Protein AF-B1XT91-F1 (afdb_monomer_lite)

Radius of gyration: 17.84 Å; chains: 1; bounding box: 44×38×48 Å

Foldseek 3Di:
DPDPLCPLLPCLVVLVVCLVDPVDFKDKDADPQKDADPLLVVVQVVVCVLCVVQLAGEAAFEWFDAVPDPFTFTLWQQAADAQVLWDWDDSDPWKIWTADQDGQDRMDMDGSVQSVCCSVDPLSDLVDDDDHSNSSSHCRQQDPPPGQQHNGSYIFMATPPQRATDCSRYMYSNVSQLCAQDPVRDRNHHDGRSRRYDNDHDVQCVPPVNVVVSCVSRVVRNPPDD

Secondary structure (DSSP, 8-state):
---GGGGGGTHHHHHHHHTTSTT--EEEEE-TTEE--HHHHHHHHHHHHHHGGGT-EE--EEEEEPTT--SEEESS--S-EEGGGS-EEESSSSEEEE--S----SEEEEEHHHHHHHHHSTTSSTTSSSS-HHHHTT-TTTTSSPPTT-SSSEEEEEETTT-PBPGGGEEEETT-TTTSB-TTS-BS---BGGGSEESS--HHHHSHHHHHHHHHHHHHHHS---

Structure (mmCIF, N/CA/C/O backbone):
data_AF-B1XT91-F1
#
_entry.id   AF-B1XT91-F1
#
loop_
_atom_site.group_PDB
_atom_site.id
_atom_site.type_symbol
_atom_site.label_atom_id
_atom_site.label_alt_id
_atom_site.label_comp_id
_atom_site.label_asym_id
_atom_site.label_entity_id
_atom_site.label_seq_id
_atom_site.pdbx_PDB_ins_code
_atom_site.Cartn_x
_atom_site.Cartn_y
_atom_site.Cartn_z
_atom_site.occupancy
_atom_site.B_iso_or_equiv
_atom_site.auth_seq_id
_atom_site.auth_comp_id
_atom_site.auth_asym_id
_atom_site.auth_atom_id
_atom_site.pdbx_PDB_model_num
ATOM 1 N N . MET A 1 1 ? 23.076 12.620 -14.408 1.00 50.03 1 MET A N 1
ATOM 2 C CA . MET A 1 1 ? 22.228 12.887 -13.225 1.00 50.03 1 MET A CA 1
ATOM 3 C C . MET A 1 1 ? 22.893 14.010 -12.443 1.00 50.03 1 MET A C 1
ATOM 5 O O . MET A 1 1 ? 24.000 13.788 -11.985 1.00 50.03 1 MET A O 1
ATOM 9 N N . GLY A 1 2 ? 22.329 15.224 -12.411 1.00 60.91 2 GLY A N 1
ATOM 10 C CA . GLY A 1 2 ? 23.048 16.411 -11.900 1.00 60.91 2 GLY A CA 1
ATOM 11 C C . GLY A 1 2 ? 22.269 17.318 -10.941 1.00 60.91 2 GLY A C 1
ATOM 12 O O . GLY A 1 2 ? 22.820 18.309 -10.484 1.00 60.91 2 GLY A O 1
ATOM 13 N N . HIS A 1 3 ? 21.009 17.002 -10.622 1.00 70.12 3 HIS A N 1
ATOM 14 C CA . HIS A 1 3 ? 20.188 17.788 -9.694 1.00 70.12 3 HIS A CA 1
ATOM 15 C C . HIS A 1 3 ? 19.812 16.921 -8.486 1.00 70.12 3 HIS A C 1
ATOM 17 O O . HIS A 1 3 ? 19.349 15.797 -8.671 1.00 70.12 3 HIS A O 1
ATOM 23 N N . SER A 1 4 ? 19.973 17.440 -7.264 1.00 75.88 4 SER A N 1
ATOM 24 C CA . SER A 1 4 ? 19.736 16.713 -5.998 1.00 75.88 4 SER A CA 1
ATOM 25 C C . SER A 1 4 ? 18.351 16.055 -5.908 1.00 75.88 4 SER A C 1
ATOM 27 O O . SER A 1 4 ? 18.226 14.922 -5.458 1.00 75.88 4 SER A O 1
ATOM 29 N N . LEU A 1 5 ? 17.317 16.729 -6.418 1.00 79.69 5 LEU A N 1
ATOM 30 C CA . LEU A 1 5 ? 15.943 16.220 -6.515 1.00 79.69 5 LEU A CA 1
ATOM 31 C C . LEU A 1 5 ? 15.788 14.926 -7.338 1.00 79.69 5 LEU A C 1
ATOM 33 O O . LEU A 1 5 ? 14.775 14.252 -7.198 1.00 79.69 5 LEU A O 1
ATOM 37 N N . LEU A 1 6 ? 16.756 14.573 -8.192 1.00 85.62 6 LEU A N 1
ATOM 38 C CA . LEU A 1 6 ? 16.707 13.364 -9.021 1.00 85.62 6 LEU A CA 1
ATOM 39 C C . LEU A 1 6 ? 17.429 12.167 -8.392 1.00 85.62 6 LEU A C 1
ATOM 41 O O . LEU A 1 6 ? 17.384 11.080 -8.962 1.00 85.62 6 LEU A O 1
ATOM 45 N N . LEU A 1 7 ? 18.075 12.333 -7.231 1.00 88.06 7 LEU A N 1
ATOM 46 C CA . LEU A 1 7 ? 18.761 11.227 -6.559 1.00 88.06 7 LEU A CA 1
ATOM 47 C C . LEU A 1 7 ? 17.789 10.089 -6.216 1.00 88.06 7 LEU A C 1
ATOM 49 O O . LEU A 1 7 ? 18.113 8.924 -6.428 1.00 88.06 7 LEU A O 1
ATOM 53 N N . THR A 1 8 ? 16.567 10.419 -5.788 1.00 89.88 8 THR A N 1
ATOM 54 C CA . THR A 1 8 ? 15.535 9.420 -5.468 1.00 89.88 8 THR A CA 1
ATOM 55 C C . THR A 1 8 ? 15.105 8.592 -6.683 1.00 89.88 8 THR A C 1
ATOM 57 O O . THR A 1 8 ? 14.569 7.505 -6.510 1.00 89.88 8 THR A O 1
ATOM 60 N N . TRP A 1 9 ? 15.405 9.034 -7.910 1.00 92.88 9 TRP A N 1
ATOM 61 C CA . TRP A 1 9 ? 15.085 8.344 -9.167 1.00 92.88 9 TRP A CA 1
ATOM 62 C C . TRP A 1 9 ? 16.191 7.394 -9.651 1.00 92.88 9 TRP A C 1
ATOM 64 O O . TRP A 1 9 ? 16.019 6.712 -10.663 1.00 92.88 9 TRP A O 1
ATOM 74 N N . ALA A 1 10 ? 17.329 7.327 -8.954 1.00 92.94 10 ALA A N 1
ATOM 75 C CA . ALA A 1 10 ? 18.484 6.532 -9.377 1.00 92.94 10 ALA A CA 1
ATOM 76 C C . ALA A 1 10 ? 18.229 5.011 -9.387 1.00 92.94 10 ALA A C 1
ATOM 78 O O . ALA A 1 10 ? 18.974 4.271 -10.025 1.00 92.94 10 ALA A O 1
ATOM 79 N N . HIS A 1 11 ? 17.167 4.543 -8.726 1.00 93.69 11 HIS A N 1
ATOM 80 C CA . HIS A 1 11 ? 16.780 3.131 -8.693 1.00 93.69 11 HIS A CA 1
ATOM 81 C C . HIS A 1 11 ? 16.207 2.627 -10.028 1.00 93.69 11 HIS A C 1
ATOM 83 O O . HIS A 1 11 ? 16.289 1.439 -10.330 1.00 93.69 11 HIS A O 1
ATOM 89 N N . PHE A 1 12 ? 15.650 3.506 -10.864 1.00 94.75 12 PHE A N 1
ATOM 90 C CA . PHE A 1 12 ? 14.980 3.081 -12.092 1.00 94.75 12 PHE A CA 1
ATOM 91 C C . PHE A 1 12 ? 15.899 2.414 -13.129 1.00 94.75 12 PHE A C 1
ATOM 93 O O . PHE A 1 12 ? 15.510 1.372 -13.658 1.00 94.75 12 PHE A O 1
ATOM 100 N N . PRO A 1 13 ? 17.103 2.946 -13.440 1.00 94.38 13 PRO A N 1
ATOM 101 C CA . PRO A 1 13 ? 18.072 2.224 -14.263 1.00 94.38 13 PRO A CA 1
ATOM 102 C C . PRO A 1 13 ? 18.392 0.829 -13.714 1.00 94.38 13 PRO A C 1
ATOM 104 O O . PRO A 1 13 ? 18.419 -0.127 -14.482 1.00 94.38 13 PRO A O 1
ATOM 107 N N . VAL A 1 14 ? 18.536 0.700 -12.388 1.00 96.00 14 VAL A N 1
ATOM 108 C CA . VAL A 1 14 ? 18.798 -0.586 -11.724 1.00 96.00 14 VAL A CA 1
ATOM 109 C C . VAL A 1 14 ? 17.640 -1.556 -11.953 1.00 96.00 14 VAL A C 1
ATOM 111 O O . VAL A 1 14 ? 17.867 -2.674 -12.403 1.00 96.00 14 VAL A O 1
ATOM 114 N N . PHE A 1 15 ? 16.392 -1.135 -11.728 1.00 97.19 15 PHE A N 1
ATOM 115 C CA . PHE A 1 15 ? 15.224 -1.984 -11.993 1.00 97.19 15 PHE A CA 1
ATOM 116 C C . PHE A 1 15 ? 15.090 -2.364 -13.463 1.00 97.19 15 PHE A C 1
ATOM 118 O O . PHE A 1 15 ? 14.773 -3.511 -13.760 1.00 97.19 15 PHE A O 1
ATOM 125 N N . LYS A 1 16 ? 15.376 -1.444 -14.388 1.00 96.56 16 LYS A N 1
ATOM 126 C CA . LYS A 1 16 ? 15.356 -1.736 -15.826 1.00 96.56 16 LYS A CA 1
ATOM 127 C C . LYS A 1 16 ? 16.375 -2.808 -16.209 1.00 96.56 16 LYS A C 1
ATOM 129 O O . LYS A 1 16 ? 16.086 -3.637 -17.070 1.00 96.56 16 LYS A O 1
ATOM 134 N N . ASP A 1 17 ? 17.551 -2.787 -15.593 1.00 97.44 17 ASP A N 1
ATOM 135 C CA . ASP A 1 17 ? 18.575 -3.800 -15.826 1.00 97.44 17 ASP A CA 1
ATOM 136 C C . ASP A 1 17 ? 18.218 -5.136 -15.167 1.00 97.44 17 ASP A C 1
ATOM 138 O O . ASP A 1 17 ? 18.275 -6.162 -15.842 1.00 97.44 17 ASP A O 1
ATOM 142 N N . LEU A 1 18 ? 17.756 -5.127 -13.913 1.00 97.44 18 LEU A N 1
ATOM 143 C CA . LEU A 1 18 ? 17.321 -6.335 -13.199 1.00 97.44 18 LEU A CA 1
ATOM 144 C C . LEU A 1 18 ? 16.110 -7.011 -13.853 1.00 97.44 18 LEU A C 1
ATOM 146 O O . LEU A 1 18 ? 16.011 -8.232 -13.842 1.00 97.44 18 LEU A O 1
ATOM 150 N N . LEU A 1 19 ? 15.204 -6.248 -14.471 1.00 97.56 19 LEU A N 1
ATOM 151 C CA . LEU A 1 19 ? 14.027 -6.794 -15.152 1.00 97.56 19 LEU A CA 1
ATOM 152 C C . LEU A 1 19 ? 14.384 -7.717 -16.331 1.00 97.56 19 LEU A C 1
ATOM 154 O O . LEU A 1 19 ? 13.577 -8.574 -16.696 1.00 97.56 19 LEU A O 1
ATOM 158 N N . LYS A 1 20 ? 15.585 -7.572 -16.910 1.00 97.38 20 LYS A N 1
ATOM 159 C CA . LYS A 1 20 ? 16.090 -8.451 -17.980 1.00 97.38 20 LYS A CA 1
ATOM 160 C C . LYS A 1 20 ? 16.345 -9.877 -17.490 1.00 97.38 20 LYS A C 1
ATOM 162 O O . LYS A 1 20 ? 16.293 -10.800 -18.293 1.00 97.38 20 LYS A O 1
ATOM 167 N N . ASP A 1 21 ? 16.624 -10.046 -16.202 1.00 97.75 21 ASP A N 1
ATOM 168 C CA . ASP A 1 21 ? 16.795 -11.345 -15.568 1.00 97.75 21 ASP A CA 1
ATOM 169 C C . ASP A 1 21 ? 15.430 -11.842 -15.058 1.00 97.75 21 ASP A C 1
ATOM 171 O O . ASP A 1 21 ? 14.731 -11.179 -14.283 1.00 97.75 21 ASP A O 1
ATOM 175 N N . GLU A 1 22 ? 15.005 -13.003 -15.553 1.00 96.62 22 GLU A N 1
ATOM 176 C CA . GLU A 1 22 ? 13.703 -13.595 -15.235 1.00 96.62 22 GLU A CA 1
ATOM 177 C C . GLU A 1 22 ? 13.649 -14.229 -13.838 1.00 96.62 22 GLU A C 1
ATOM 179 O O . GLU A 1 22 ? 12.555 -14.475 -13.329 1.00 96.62 22 GLU A O 1
ATOM 184 N N . SER A 1 23 ? 14.798 -14.435 -13.181 1.00 97.88 23 SER A N 1
ATOM 185 C CA . SER A 1 23 ? 14.847 -14.929 -11.800 1.00 97.88 23 SER A CA 1
ATOM 186 C C . SER A 1 23 ? 14.323 -13.904 -10.784 1.00 97.88 23 SER A C 1
ATOM 188 O O . SER A 1 23 ? 13.817 -14.282 -9.723 1.00 97.88 23 SER A O 1
ATOM 190 N N . PHE A 1 24 ? 14.354 -12.609 -11.122 1.00 97.94 24 PHE A N 1
ATOM 191 C CA . PHE A 1 24 ? 13.730 -11.556 -10.324 1.00 97.94 24 PHE A CA 1
ATOM 192 C C . PHE A 1 24 ? 12.231 -11.473 -10.616 1.00 97.94 24 PHE A C 1
ATOM 194 O O . PHE A 1 24 ? 11.790 -11.061 -11.692 1.00 97.94 24 PHE A O 1
ATOM 201 N N . THR A 1 25 ? 11.426 -11.839 -9.622 1.00 97.50 25 THR A N 1
ATOM 202 C CA . THR A 1 25 ? 9.960 -11.875 -9.738 1.00 97.50 25 THR A CA 1
ATOM 203 C C . THR A 1 25 ? 9.276 -10.629 -9.177 1.00 97.50 25 THR A C 1
ATOM 205 O O . THR A 1 25 ? 8.163 -10.306 -9.592 1.00 97.50 25 THR A O 1
ATOM 208 N N . HIS A 1 26 ? 9.942 -9.925 -8.261 1.00 98.12 26 HIS A N 1
ATOM 209 C CA . HIS A 1 26 ? 9.403 -8.780 -7.536 1.00 98.12 26 HIS A CA 1
ATOM 210 C C . HIS A 1 26 ? 10.455 -7.681 -7.387 1.00 98.12 26 HIS A C 1
ATOM 212 O O . HIS A 1 26 ? 11.648 -7.959 -7.274 1.00 98.12 26 HIS A O 1
ATOM 218 N N . PHE A 1 27 ? 9.992 -6.436 -7.339 1.00 98.12 27 PHE A N 1
ATOM 219 C CA . PHE A 1 27 ? 10.825 -5.243 -7.253 1.00 98.12 27 PHE A CA 1
ATOM 220 C C . PHE A 1 27 ? 10.282 -4.325 -6.169 1.00 98.12 27 PHE A C 1
ATOM 222 O O . PHE A 1 27 ? 9.102 -3.968 -6.185 1.00 98.12 27 PHE A O 1
ATOM 229 N N . MET A 1 28 ? 11.150 -3.938 -5.240 1.00 97.31 28 MET A N 1
ATOM 230 C CA . MET A 1 28 ? 10.789 -3.097 -4.109 1.00 97.31 28 MET A CA 1
ATOM 231 C C . MET A 1 28 ? 11.647 -1.843 -4.096 1.00 97.31 28 MET A C 1
ATOM 233 O O . MET A 1 28 ? 12.873 -1.931 -4.045 1.00 97.31 28 MET A O 1
ATOM 237 N N . TYR A 1 29 ? 10.994 -0.689 -4.119 1.00 96.44 29 TYR A N 1
ATOM 238 C CA . TYR A 1 29 ? 11.604 0.577 -3.733 1.00 96.44 29 TYR A CA 1
ATOM 239 C C . TYR A 1 29 ? 11.171 0.894 -2.303 1.00 96.44 29 TYR A C 1
ATOM 241 O O . TYR A 1 29 ? 9.986 0.758 -2.000 1.00 96.44 29 TYR A O 1
ATOM 249 N N . LEU A 1 30 ? 12.100 1.336 -1.458 1.00 94.44 30 LEU A N 1
ATOM 250 C CA . LEU A 1 30 ? 1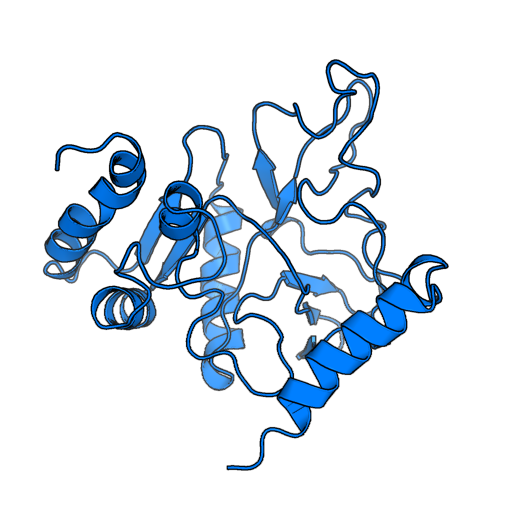1.824 1.812 -0.105 1.00 94.44 30 LEU A CA 1
ATOM 251 C C . LEU A 1 30 ? 12.777 2.950 0.288 1.00 94.44 30 LEU A C 1
ATOM 253 O O . LEU A 1 30 ? 13.917 2.995 -0.179 1.00 94.44 30 LEU A O 1
ATOM 257 N N . GLU A 1 31 ? 12.294 3.844 1.148 1.00 92.44 31 GLU A N 1
ATOM 258 C CA . GLU A 1 31 ? 13.110 4.786 1.924 1.00 92.44 31 GLU A CA 1
ATOM 259 C C . GLU A 1 31 ? 13.909 4.031 3.013 1.00 92.44 31 GLU A C 1
ATOM 261 O O . GLU A 1 31 ? 13.538 2.931 3.431 1.00 92.44 31 GLU A O 1
ATOM 266 N N . ASP A 1 32 ? 15.039 4.592 3.450 1.00 92.88 32 ASP A N 1
ATOM 267 C CA . ASP A 1 32 ? 15.989 3.953 4.379 1.00 92.88 32 ASP A CA 1
ATOM 268 C C . ASP A 1 32 ? 15.466 3.832 5.819 1.00 92.88 32 ASP A C 1
ATOM 270 O O . ASP A 1 32 ? 15.998 3.066 6.624 1.00 92.88 32 ASP A O 1
ATOM 274 N N . ASP A 1 33 ? 14.398 4.555 6.132 1.00 94.25 33 ASP A N 1
ATOM 275 C CA . ASP A 1 33 ? 13.766 4.644 7.443 1.00 94.25 33 ASP A CA 1
ATOM 276 C C . ASP A 1 33 ? 12.491 3.788 7.575 1.00 94.25 33 ASP A C 1
ATOM 278 O O . ASP A 1 33 ? 11.757 3.895 8.563 1.00 94.25 33 ASP A O 1
ATOM 282 N N . THR A 1 34 ? 12.231 2.912 6.600 1.00 95.31 34 THR A N 1
ATOM 283 C CA . THR A 1 34 ? 11.049 2.046 6.558 1.00 95.31 34 THR A CA 1
ATOM 284 C C . THR A 1 34 ? 11.422 0.580 6.785 1.00 95.31 34 THR A C 1
ATOM 286 O O . THR A 1 34 ? 12.149 -0.033 6.004 1.00 95.31 34 THR A O 1
ATOM 289 N N . LEU A 1 35 ? 10.876 -0.018 7.846 1.00 96.62 35 LEU A N 1
ATOM 290 C CA . LEU A 1 35 ? 11.045 -1.437 8.156 1.00 96.62 35 LEU A CA 1
ATOM 291 C C . LEU A 1 35 ? 9.993 -2.291 7.433 1.00 96.62 35 LEU A C 1
ATOM 293 O O . LEU A 1 35 ? 8.790 -2.081 7.602 1.00 96.62 35 LEU A O 1
ATOM 297 N N . ILE A 1 36 ? 10.470 -3.301 6.700 1.00 95.94 36 ILE A N 1
ATOM 298 C CA . ILE A 1 36 ? 9.666 -4.320 6.014 1.00 95.94 36 ILE A CA 1
ATOM 299 C C . ILE A 1 36 ? 10.025 -5.710 6.542 1.00 95.94 36 ILE A C 1
ATOM 301 O O . ILE A 1 36 ? 11.199 -6.046 6.696 1.00 95.94 36 ILE A O 1
ATOM 305 N N . THR A 1 37 ? 9.011 -6.537 6.780 1.00 97.56 37 THR A N 1
ATOM 306 C CA . THR A 1 37 ? 9.146 -7.919 7.246 1.00 97.56 37 THR A CA 1
ATOM 307 C C . THR A 1 37 ? 8.749 -8.939 6.175 1.00 97.56 37 THR A C 1
ATOM 309 O O . THR A 1 37 ? 8.219 -8.618 5.107 1.00 97.56 37 THR A O 1
ATOM 312 N N . ARG A 1 38 ? 8.978 -10.223 6.467 1.00 97.38 38 ARG A N 1
ATOM 313 C CA . ARG A 1 38 ? 8.531 -11.326 5.608 1.00 97.38 38 ARG A CA 1
ATOM 314 C C . ARG A 1 38 ? 7.005 -11.377 5.501 1.00 97.38 38 ARG A C 1
ATOM 316 O O . ARG A 1 38 ? 6.475 -11.681 4.434 1.00 97.38 38 ARG A O 1
ATOM 323 N N . GLU A 1 39 ? 6.303 -11.081 6.586 1.00 98.31 39 GLU A N 1
ATOM 324 C CA . GLU A 1 39 ? 4.841 -11.063 6.664 1.00 98.31 39 GLU A CA 1
ATOM 325 C C . GLU A 1 39 ? 4.275 -9.951 5.777 1.00 98.31 39 GLU A C 1
ATOM 327 O O . GLU A 1 39 ? 3.309 -10.187 5.047 1.00 98.31 39 GLU A O 1
ATOM 332 N N . ASN A 1 40 ? 4.941 -8.786 5.757 1.00 98.19 40 ASN A N 1
ATOM 333 C CA . ASN A 1 40 ? 4.633 -7.694 4.836 1.00 98.19 40 ASN A CA 1
ATOM 334 C C . ASN A 1 40 ? 4.719 -8.152 3.368 1.00 98.19 40 ASN A C 1
ATOM 336 O O . ASN A 1 40 ? 3.832 -7.879 2.564 1.00 98.19 40 ASN A O 1
ATOM 340 N N . MET A 1 41 ? 5.767 -8.885 2.996 1.00 97.75 41 MET A N 1
ATOM 341 C CA . MET A 1 41 ? 5.885 -9.395 1.626 1.00 97.75 41 MET A CA 1
ATOM 342 C C . MET A 1 41 ? 4.857 -10.488 1.317 1.00 97.75 41 MET A C 1
ATOM 344 O O . MET A 1 41 ? 4.279 -10.504 0.232 1.00 97.75 41 MET A O 1
ATOM 348 N N . SER A 1 42 ? 4.611 -11.385 2.273 1.00 98.00 42 SER A N 1
ATOM 349 C CA . SER A 1 42 ? 3.721 -12.536 2.085 1.00 98.00 42 SER A CA 1
ATOM 350 C C . SER A 1 42 ? 2.281 -12.092 1.835 1.00 98.00 42 SER A C 1
ATOM 352 O O . SER A 1 42 ? 1.675 -12.533 0.859 1.00 98.00 42 SER A O 1
ATOM 354 N N . TYR A 1 43 ? 1.755 -11.147 2.630 1.00 97.62 43 TYR A N 1
ATOM 355 C CA . TYR A 1 43 ? 0.406 -10.632 2.368 1.00 97.62 43 TYR A CA 1
ATOM 356 C C . TYR A 1 43 ? 0.340 -9.888 1.033 1.00 97.62 43 TYR A C 1
ATOM 358 O O . TYR A 1 43 ? -0.692 -9.946 0.370 1.00 97.62 43 TYR A O 1
ATOM 366 N N . TRP A 1 44 ? 1.393 -9.157 0.644 1.00 98.44 44 TRP A N 1
ATOM 367 C CA . TRP A 1 44 ? 1.361 -8.406 -0.607 1.00 98.44 44 TRP A CA 1
ATOM 368 C C . TRP A 1 44 ? 1.213 -9.364 -1.790 1.00 98.44 44 TRP A C 1
ATOM 370 O O . TRP A 1 44 ? 0.381 -9.128 -2.659 1.00 98.44 44 TRP A O 1
ATOM 380 N N . ILE A 1 45 ? 1.944 -10.483 -1.783 1.00 98.38 45 ILE A N 1
ATOM 381 C CA . ILE A 1 45 ? 1.845 -11.525 -2.815 1.00 98.38 45 ILE A CA 1
ATOM 382 C C . ILE A 1 45 ? 0.437 -12.143 -2.832 1.00 98.38 45 ILE A C 1
ATOM 384 O O . ILE A 1 45 ? -0.182 -12.231 -3.890 1.00 98.38 45 ILE A O 1
ATOM 388 N N . GLU A 1 46 ? -0.112 -12.506 -1.670 1.00 98.12 46 GLU A N 1
ATOM 389 C CA . GLU A 1 46 ? -1.484 -13.031 -1.562 1.00 98.12 46 GLU A CA 1
ATOM 390 C C . GLU A 1 46 ? -2.523 -12.022 -2.084 1.00 98.12 46 GLU A C 1
ATOM 392 O O . GLU A 1 46 ? -3.368 -12.334 -2.925 1.00 98.12 46 GLU A O 1
ATOM 397 N N . GLY A 1 47 ? -2.441 -10.778 -1.613 1.00 98.38 47 GLY A N 1
ATOM 398 C CA . GLY A 1 47 ? -3.342 -9.696 -1.991 1.00 98.38 47 GLY A CA 1
ATOM 399 C C . GLY A 1 47 ? -3.225 -9.315 -3.464 1.00 98.38 47 GLY A C 1
ATOM 400 O O . GLY A 1 47 ? -4.213 -8.888 -4.063 1.00 98.38 47 GLY A O 1
ATOM 401 N N . ARG A 1 48 ? -2.045 -9.497 -4.069 1.00 98.31 48 ARG A N 1
ATOM 402 C CA . ARG A 1 48 ? -1.795 -9.183 -5.476 1.00 98.31 48 ARG A CA 1
ATOM 403 C C . ARG A 1 48 ? -2.654 -10.061 -6.366 1.00 98.31 48 ARG A C 1
ATOM 405 O O . ARG A 1 48 ? -3.252 -9.526 -7.301 1.00 98.31 48 ARG A O 1
ATOM 412 N N . GLU A 1 49 ? -2.766 -11.346 -6.043 1.00 98.19 49 GLU A N 1
ATOM 413 C CA . GLU A 1 49 ? -3.632 -12.280 -6.763 1.00 98.19 49 GLU A CA 1
ATOM 414 C C . GLU A 1 49 ? -5.114 -11.962 -6.561 1.00 98.19 49 GLU A C 1
ATOM 416 O O . GLU A 1 49 ? -5.878 -11.938 -7.526 1.00 98.19 49 GLU A O 1
ATOM 421 N N . LEU A 1 50 ? -5.519 -11.610 -5.337 1.00 98.31 50 LEU A N 1
ATOM 422 C CA . LEU A 1 50 ? -6.910 -11.248 -5.037 1.00 98.31 50 LEU A CA 1
ATOM 423 C C . LEU A 1 50 ? -7.363 -9.966 -5.755 1.00 98.31 50 LEU A C 1
ATOM 425 O O . LEU A 1 50 ? -8.522 -9.851 -6.157 1.00 98.31 50 LEU A O 1
ATOM 429 N N . LEU A 1 51 ? -6.461 -8.996 -5.922 1.00 98.31 51 LEU A N 1
ATOM 430 C CA . LEU A 1 51 ? -6.763 -7.694 -6.523 1.00 98.31 51 LEU A CA 1
ATOM 431 C C . LEU A 1 51 ? -6.485 -7.628 -8.035 1.00 98.31 51 LEU A C 1
ATOM 433 O O . LEU A 1 51 ? -6.972 -6.703 -8.698 1.00 98.31 51 LEU A O 1
ATOM 437 N N . ARG A 1 52 ? -5.776 -8.620 -8.602 1.00 97.62 52 ARG A N 1
ATOM 438 C CA . ARG A 1 52 ? -5.429 -8.699 -10.035 1.00 97.62 52 ARG A CA 1
ATOM 439 C C . ARG A 1 52 ? -6.632 -8.534 -10.966 1.00 97.62 52 ARG A C 1
ATOM 441 O O . ARG A 1 52 ? -6.535 -7.679 -11.848 1.00 97.62 52 ARG A O 1
ATOM 448 N N . PRO A 1 53 ? -7.776 -9.217 -10.763 1.00 96.69 53 PRO A N 1
ATOM 449 C CA . PRO A 1 53 ? -8.926 -9.098 -11.665 1.00 96.69 53 PRO A CA 1
ATOM 450 C C . PRO A 1 53 ? -9.547 -7.695 -11.708 1.00 96.69 53 PRO A C 1
ATOM 452 O O . PRO A 1 53 ? -10.252 -7.356 -12.655 1.00 96.69 53 PRO A O 1
ATOM 455 N N . TYR A 1 54 ? -9.288 -6.871 -10.691 1.00 96.75 54 TYR A N 1
ATOM 456 C CA . TYR A 1 54 ? -9.839 -5.522 -10.564 1.00 96.75 54 TYR A CA 1
ATOM 457 C C . TYR A 1 54 ? -8.866 -4.435 -11.033 1.00 96.75 54 TYR A C 1
ATOM 459 O O . TYR A 1 54 ? -9.208 -3.253 -10.997 1.00 96.75 54 TYR A O 1
ATOM 467 N N . GLY A 1 55 ? -7.647 -4.811 -11.440 1.00 97.12 55 GLY A N 1
ATOM 468 C CA . GLY A 1 55 ? -6.585 -3.863 -11.771 1.00 97.12 55 GLY A CA 1
ATOM 469 C C . GLY A 1 55 ? -6.096 -3.061 -10.560 1.00 97.12 55 GLY A C 1
ATOM 470 O O . GLY A 1 55 ? -5.564 -1.965 -10.728 1.00 97.12 55 GLY A O 1
ATOM 471 N N . LEU A 1 56 ? -6.279 -3.574 -9.344 1.00 97.69 56 LEU A N 1
ATOM 472 C CA . LEU A 1 56 ? -5.898 -2.913 -8.095 1.00 97.69 56 LEU A CA 1
ATOM 473 C C . LEU A 1 56 ? -4.656 -3.564 -7.478 1.00 97.69 56 LEU A C 1
ATOM 475 O O . LEU A 1 56 ? -4.259 -4.659 -7.873 1.00 97.69 56 LEU A O 1
ATOM 479 N N . ILE A 1 57 ? -4.029 -2.868 -6.531 1.00 98.12 57 ILE A N 1
ATOM 480 C CA . ILE A 1 57 ? -2.730 -3.228 -5.957 1.00 98.12 57 ILE A CA 1
ATOM 481 C C . ILE A 1 57 ? -2.855 -3.252 -4.424 1.00 98.12 57 ILE A C 1
ATOM 483 O O . ILE A 1 57 ? -3.350 -2.279 -3.841 1.00 98.12 57 ILE A O 1
ATOM 487 N N . PRO A 1 58 ? -2.437 -4.338 -3.746 1.00 98.00 58 PRO A N 1
ATOM 488 C CA . PRO A 1 58 ? -2.370 -4.351 -2.290 1.00 98.00 58 PRO A CA 1
ATOM 489 C C . PRO A 1 58 ? -1.309 -3.360 -1.818 1.00 98.00 58 PRO A C 1
ATOM 491 O O . PRO A 1 58 ? -0.269 -3.167 -2.449 1.00 98.00 58 PRO A O 1
ATOM 494 N N . SER A 1 59 ? -1.595 -2.704 -0.707 1.00 95.94 59 SER A N 1
ATOM 495 C CA . SER A 1 59 ? -0.823 -1.569 -0.238 1.00 95.94 59 SER A CA 1
ATOM 496 C C . SER A 1 59 ? -0.508 -1.703 1.240 1.00 95.94 59 SER A C 1
ATOM 498 O O . SER A 1 59 ? -1.233 -2.334 2.004 1.00 95.94 59 SER A O 1
ATOM 500 N N . PHE A 1 60 ? 0.566 -1.038 1.629 1.00 96.44 60 PHE A N 1
ATOM 501 C CA . PHE A 1 60 ? 1.028 -0.890 2.995 1.00 96.44 60 PHE A CA 1
ATOM 502 C C . PHE A 1 60 ? 0.508 0.407 3.615 1.00 96.44 60 PHE A C 1
ATOM 504 O O . PHE A 1 60 ? 0.249 1.385 2.908 1.00 96.44 60 PHE A O 1
ATOM 511 N N . MET A 1 61 ? 0.413 0.427 4.936 1.00 94.81 61 MET A N 1
ATOM 512 C CA . MET A 1 61 ? 0.155 1.625 5.723 1.00 94.81 61 MET A CA 1
ATOM 513 C C . MET A 1 61 ? 1.370 1.900 6.595 1.00 94.81 61 MET A C 1
ATOM 515 O O . MET A 1 61 ? 1.763 1.052 7.396 1.00 94.81 61 MET A O 1
ATOM 519 N N . ARG A 1 62 ? 1.951 3.089 6.450 1.00 93.88 62 ARG A N 1
ATOM 520 C CA . ARG A 1 62 ? 3.071 3.500 7.283 1.00 93.88 62 ARG A CA 1
ATOM 521 C C . ARG A 1 62 ? 2.572 3.861 8.677 1.00 93.88 62 ARG A C 1
ATOM 523 O O . ARG A 1 62 ? 1.566 4.564 8.835 1.00 93.88 62 ARG A O 1
ATOM 530 N N . VAL A 1 63 ? 3.240 3.303 9.678 1.00 94.38 63 VAL A N 1
ATOM 531 C CA . VAL A 1 63 ? 2.853 3.411 11.081 1.00 94.38 63 VAL A CA 1
ATOM 532 C C . VAL A 1 63 ? 4.030 3.748 11.972 1.00 94.38 63 VAL A C 1
ATOM 534 O O . VAL A 1 63 ? 5.180 3.431 11.672 1.00 94.38 63 VAL A O 1
ATOM 537 N N . GLU A 1 64 ? 3.707 4.342 13.111 1.00 94.06 64 GLU A N 1
ATOM 538 C CA . GLU A 1 64 ? 4.651 4.749 14.143 1.00 94.06 64 GLU A CA 1
ATOM 539 C C . GLU A 1 64 ? 4.102 4.484 15.538 1.00 94.06 64 GLU A C 1
ATOM 541 O O . GLU A 1 64 ? 2.891 4.340 15.739 1.00 94.06 64 GLU A O 1
ATOM 546 N N . LYS A 1 65 ? 5.009 4.457 16.515 1.00 92.56 65 LYS A N 1
ATOM 547 C CA . LYS A 1 65 ? 4.683 4.382 17.938 1.00 92.56 65 LYS A CA 1
ATOM 548 C C . LYS A 1 65 ? 4.844 5.734 18.611 1.00 92.56 65 LYS A C 1
ATOM 550 O O . LYS A 1 65 ? 5.797 6.471 18.362 1.00 92.56 65 LYS A O 1
ATOM 555 N N . LYS A 1 66 ? 3.933 6.036 19.535 1.00 89.75 66 LYS A N 1
ATOM 556 C CA . LYS A 1 66 ? 4.107 7.152 20.471 1.00 89.75 66 LYS A CA 1
ATOM 557 C C . LYS A 1 66 ? 4.991 6.718 21.632 1.00 89.75 66 LYS A C 1
ATOM 559 O O . LYS A 1 66 ? 5.054 5.539 21.968 1.00 89.75 66 LYS A O 1
ATOM 564 N N . ALA A 1 67 ? 5.649 7.682 22.272 1.00 85.12 67 ALA A N 1
ATOM 565 C CA . ALA A 1 67 ? 6.311 7.403 23.538 1.00 85.12 67 ALA A CA 1
ATOM 566 C C . ALA A 1 67 ? 5.275 6.907 24.566 1.00 85.12 67 ALA A C 1
ATOM 568 O O . ALA A 1 67 ? 4.245 7.553 24.762 1.00 85.12 67 ALA A O 1
ATOM 569 N N . ASN A 1 68 ? 5.564 5.780 25.223 1.00 86.44 68 ASN A N 1
ATOM 570 C CA . ASN A 1 68 ? 4.718 5.157 26.251 1.00 86.44 68 ASN A CA 1
ATOM 571 C C . ASN A 1 68 ? 3.323 4.694 25.775 1.00 86.44 68 ASN A C 1
ATOM 573 O O . ASN A 1 68 ? 2.393 4.631 26.577 1.00 86.44 68 ASN A O 1
ATOM 577 N N . ASP A 1 69 ? 3.161 4.376 24.488 1.00 89.00 69 ASP A N 1
ATOM 578 C CA . ASP A 1 69 ? 1.948 3.747 23.959 1.00 89.00 69 ASP A CA 1
ATOM 579 C C . ASP A 1 69 ? 2.334 2.601 23.023 1.00 89.00 69 ASP A C 1
ATOM 581 O O . ASP A 1 69 ? 3.089 2.791 22.069 1.00 89.00 69 ASP A O 1
ATOM 585 N N . ASP A 1 70 ? 1.797 1.413 23.285 1.00 89.81 70 ASP A N 1
ATOM 586 C CA . ASP A 1 70 ? 2.100 0.220 22.495 1.00 89.81 70 ASP A CA 1
ATOM 587 C C . ASP A 1 70 ? 1.321 0.151 21.177 1.00 89.81 70 ASP A C 1
ATOM 589 O O . ASP A 1 70 ? 1.619 -0.694 20.328 1.00 89.81 70 ASP A O 1
ATOM 593 N N . ARG A 1 71 ? 0.342 1.042 20.978 1.00 93.31 71 ARG A N 1
ATOM 594 C CA . ARG A 1 71 ? -0.466 1.084 19.758 1.00 93.31 71 ARG A CA 1
ATOM 595 C C . ARG A 1 71 ? 0.309 1.639 18.571 1.00 93.31 71 ARG A C 1
ATOM 597 O O . ARG A 1 71 ? 1.125 2.553 18.691 1.00 93.31 71 ARG A O 1
ATOM 604 N N . TRP A 1 72 ? -0.056 1.137 17.396 1.00 95.06 72 TRP A N 1
ATOM 605 C CA . TRP A 1 72 ? 0.351 1.700 16.117 1.00 95.06 72 TRP A CA 1
ATOM 606 C C . TRP A 1 72 ? -0.533 2.878 15.727 1.00 95.06 72 TRP A C 1
ATOM 608 O O . TRP A 1 72 ? -1.760 2.837 15.845 1.00 95.06 72 TRP A O 1
ATOM 618 N N . TYR A 1 73 ? 0.104 3.917 15.210 1.00 93.75 73 TYR A N 1
ATOM 619 C CA . TYR A 1 73 ? -0.517 5.149 14.753 1.00 93.75 73 TYR A CA 1
ATOM 620 C C . TYR A 1 73 ? -0.166 5.368 13.285 1.00 93.75 73 TYR A C 1
ATOM 622 O O . TYR A 1 73 ? 1.000 5.259 12.926 1.00 93.75 73 TYR A O 1
ATOM 630 N N . SER A 1 74 ? -1.145 5.668 12.428 1.00 90.75 74 SER A N 1
ATOM 631 C CA . SER A 1 74 ? -0.864 5.856 10.997 1.00 90.75 74 SER A CA 1
ATOM 632 C C . SER A 1 74 ? -0.230 7.213 10.715 1.00 90.75 74 SER A C 1
ATOM 634 O O . SER A 1 74 ? -0.820 8.244 11.036 1.00 90.75 74 SER A O 1
ATOM 636 N N . SER A 1 75 ? 0.915 7.215 10.034 1.00 87.56 75 SER A N 1
ATOM 637 C CA . SER A 1 75 ? 1.633 8.440 9.660 1.00 87.56 75 SER A CA 1
ATOM 638 C C . SER A 1 75 ? 0.864 9.311 8.670 1.00 87.56 75 SER A C 1
ATOM 640 O O . SER A 1 75 ? 0.983 10.535 8.691 1.00 87.56 75 SER A O 1
ATOM 642 N N . ASP A 1 76 ? 0.010 8.693 7.856 1.00 83.38 76 ASP A N 1
ATOM 643 C CA . ASP A 1 76 ? -0.604 9.341 6.694 1.00 83.38 76 ASP A CA 1
ATOM 644 C C . ASP A 1 76 ? -2.131 9.481 6.832 1.00 83.38 76 ASP A C 1
ATOM 646 O O . ASP A 1 76 ? -2.760 10.270 6.125 1.00 83.38 76 ASP A O 1
ATOM 650 N N . CYS A 1 77 ? -2.744 8.767 7.784 1.00 86.50 77 CYS A N 1
ATOM 651 C CA . CYS A 1 77 ? -4.168 8.859 8.108 1.00 86.50 77 CYS A CA 1
ATOM 652 C C . CYS A 1 77 ? -4.379 9.476 9.499 1.00 86.50 77 CYS A C 1
ATOM 654 O O . CYS A 1 77 ? -4.557 8.753 10.480 1.00 86.50 77 CYS A O 1
ATOM 656 N N . PRO A 1 78 ? -4.439 10.815 9.622 1.00 80.06 78 PRO A N 1
ATOM 657 C CA . PRO A 1 78 ? -4.484 11.447 10.937 1.00 80.06 78 PRO A CA 1
ATOM 658 C C . PRO A 1 78 ? -5.818 11.248 11.674 1.00 80.06 78 PRO A C 1
ATOM 660 O O . PRO A 1 78 ? -5.900 11.514 12.867 1.00 80.06 78 PRO A O 1
ATOM 663 N N . HIS A 1 79 ? -6.875 10.774 11.019 1.00 84.69 79 HIS A N 1
ATOM 664 C CA . HIS A 1 79 ? -8.227 10.742 11.581 1.00 84.69 79 HIS A CA 1
ATOM 665 C C . HIS A 1 79 ? -9.051 9.562 11.059 1.00 84.69 79 HIS A C 1
ATOM 667 O O . HIS A 1 79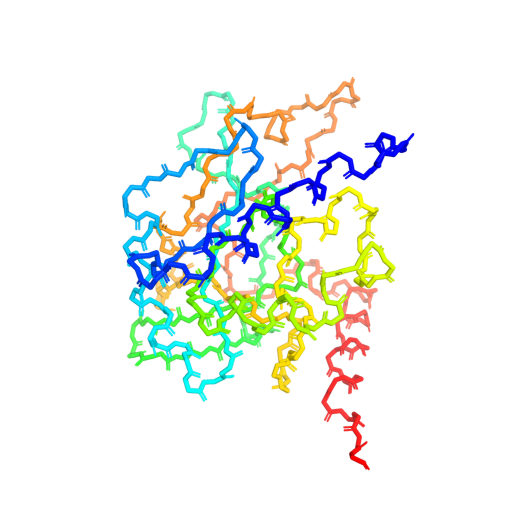 ? -8.835 9.145 9.919 1.00 84.69 79 HIS A O 1
ATOM 673 N N . PRO A 1 80 ? -10.041 9.074 11.835 1.00 89.31 80 PRO A N 1
ATOM 674 C CA . PRO A 1 80 ? -10.878 7.958 11.417 1.00 89.31 80 PRO A CA 1
ATOM 675 C C . PRO A 1 80 ? -11.744 8.264 10.191 1.00 89.31 80 PRO A C 1
ATOM 677 O O . PRO A 1 80 ? -12.262 9.375 10.011 1.00 89.31 80 PRO A O 1
ATOM 680 N N . PHE A 1 81 ? -11.979 7.232 9.390 1.00 90.62 81 PHE A N 1
ATOM 681 C CA . PHE A 1 81 ? -12.781 7.257 8.182 1.00 90.62 81 PHE A CA 1
ATOM 682 C C . PHE A 1 81 ? -14.091 6.498 8.370 1.00 90.62 81 PHE A C 1
ATOM 684 O O . PHE A 1 81 ? -14.152 5.404 8.933 1.00 90.62 81 PHE A O 1
ATOM 691 N N . TYR A 1 82 ? -15.161 7.087 7.844 1.00 92.25 82 TYR A N 1
ATOM 692 C CA . TYR A 1 82 ? -16.454 6.427 7.764 1.00 92.25 82 TYR A CA 1
ATOM 693 C C . TYR A 1 82 ? -16.415 5.369 6.659 1.00 92.25 82 TYR A C 1
ATOM 695 O O . TYR A 1 82 ? -16.351 5.717 5.480 1.00 92.25 82 TYR A O 1
ATOM 703 N N . ILE A 1 83 ? -16.460 4.087 7.032 1.00 93.06 83 ILE A N 1
ATOM 704 C CA . ILE A 1 83 ? -16.202 2.981 6.095 1.00 93.06 83 ILE A CA 1
ATOM 705 C C . ILE A 1 83 ? -17.131 2.994 4.877 1.00 93.06 83 ILE A C 1
ATOM 707 O O . ILE A 1 83 ? -16.692 2.767 3.753 1.00 93.06 83 ILE A O 1
ATOM 711 N N . TYR A 1 84 ? -18.409 3.319 5.066 1.00 91.62 84 TYR A N 1
ATOM 712 C CA . TYR A 1 84 ? -19.390 3.300 3.978 1.00 91.62 84 TYR A CA 1
ATOM 713 C C . TYR A 1 84 ? -19.210 4.442 2.967 1.00 91.62 84 TYR A C 1
ATOM 715 O O . TYR A 1 84 ? -19.866 4.441 1.929 1.00 91.62 84 TYR A O 1
ATOM 723 N N . ALA A 1 85 ? -18.317 5.395 3.247 1.00 90.50 85 ALA A N 1
ATOM 724 C CA . ALA A 1 85 ? -17.908 6.426 2.301 1.00 90.50 85 ALA A CA 1
ATOM 725 C C . ALA A 1 85 ? -16.642 6.063 1.508 1.00 90.50 85 ALA A C 1
ATOM 727 O O . ALA A 1 85 ? -16.278 6.806 0.602 1.00 90.50 85 ALA A O 1
ATOM 728 N N . LEU A 1 86 ? -15.960 4.960 1.817 1.00 92.56 86 LEU A N 1
ATOM 729 C CA . LEU A 1 86 ? -14.757 4.558 1.093 1.00 92.56 86 LEU A CA 1
ATOM 730 C C . LEU A 1 86 ? -15.080 3.500 0.025 1.00 92.56 86 LEU A C 1
ATOM 732 O O . LEU A 1 86 ? -15.908 2.614 0.270 1.00 92.56 86 LEU A O 1
ATOM 736 N N . PRO A 1 87 ? -14.435 3.560 -1.157 1.00 94.94 87 PRO A N 1
ATOM 737 C CA . PRO A 1 87 ? -14.448 2.444 -2.093 1.00 94.94 87 PRO A CA 1
ATOM 738 C C . PRO A 1 87 ? -13.835 1.212 -1.424 1.00 94.94 87 PRO A C 1
ATOM 740 O O . PRO A 1 87 ? -12.834 1.321 -0.712 1.00 94.94 87 PRO A O 1
ATOM 743 N N . ARG A 1 88 ? -14.439 0.047 -1.647 1.00 95.50 88 ARG A N 1
ATOM 744 C CA . ARG A 1 88 ? -13.989 -1.217 -1.068 1.00 95.50 88 ARG A CA 1
ATOM 745 C C . ARG A 1 88 ? -14.313 -2.388 -1.979 1.00 95.50 88 ARG A C 1
ATOM 747 O O . ARG A 1 88 ? -15.240 -2.305 -2.786 1.00 95.50 88 ARG A O 1
ATOM 754 N N . ILE A 1 89 ? -13.569 -3.466 -1.797 1.00 96.06 89 ILE A N 1
ATOM 755 C CA . ILE A 1 89 ? -13.819 -4.768 -2.406 1.00 96.06 89 ILE A CA 1
ATOM 756 C C . ILE A 1 89 ? -13.933 -5.781 -1.281 1.00 96.06 89 ILE A C 1
ATOM 758 O O . ILE A 1 89 ? -13.060 -5.860 -0.423 1.00 96.06 89 ILE A O 1
ATOM 762 N N . GLU A 1 90 ? -15.009 -6.551 -1.292 1.00 95.81 90 GLU A N 1
ATOM 763 C CA . GLU A 1 90 ? -15.221 -7.653 -0.361 1.00 95.81 90 GLU A CA 1
ATOM 764 C C . GLU A 1 90 ? -14.795 -8.934 -1.081 1.00 95.81 90 GLU A C 1
ATOM 766 O O . GLU A 1 90 ? -15.310 -9.250 -2.154 1.00 95.81 90 GLU A O 1
ATOM 771 N N . VAL A 1 91 ? -13.791 -9.623 -0.538 1.00 94.12 91 VAL A N 1
ATOM 772 C CA . VAL A 1 91 ? -13.224 -10.846 -1.136 1.00 94.12 91 VAL A CA 1
ATOM 773 C C . VAL A 1 91 ? -13.876 -12.086 -0.531 1.00 94.12 91 VAL A C 1
ATOM 775 O O . VAL A 1 91 ? -14.055 -13.101 -1.198 1.00 94.12 91 VAL A O 1
ATOM 778 N N . SER A 1 92 ? -14.260 -11.996 0.740 1.00 94.88 92 SER A N 1
ATOM 779 C CA . SER A 1 9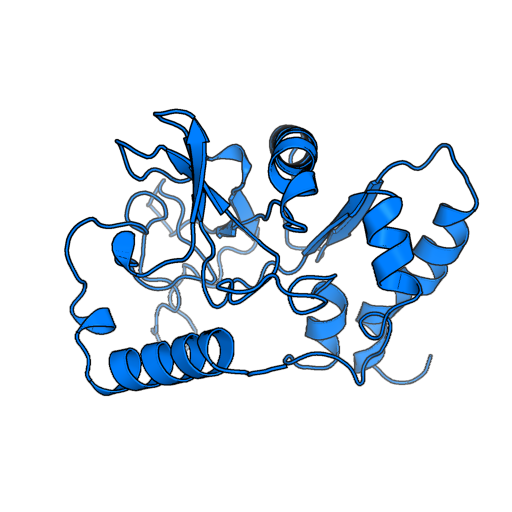2 ? -15.057 -12.997 1.438 1.00 94.88 92 SER A CA 1
ATOM 780 C C . SER A 1 92 ? -16.043 -12.306 2.376 1.00 94.88 92 SER A C 1
ATOM 782 O O . SER A 1 92 ? -16.050 -11.082 2.499 1.00 94.88 92 SER A O 1
ATOM 784 N N . LYS A 1 93 ? -16.855 -13.094 3.089 1.00 94.75 93 LYS A N 1
ATOM 785 C CA . LYS A 1 93 ? -17.802 -12.572 4.083 1.00 94.75 93 LYS A CA 1
ATOM 786 C C . LYS A 1 93 ? -17.127 -11.719 5.169 1.00 94.75 93 LYS A C 1
ATOM 788 O O . LYS A 1 93 ? -17.737 -10.773 5.652 1.00 94.75 93 LYS A O 1
ATOM 793 N N . ASN A 1 94 ? -15.888 -12.050 5.540 1.00 96.31 94 ASN A N 1
ATOM 794 C CA . ASN A 1 94 ? -15.213 -11.448 6.694 1.00 96.31 94 ASN A CA 1
ATOM 795 C C . ASN A 1 94 ? -13.986 -10.609 6.310 1.00 96.31 94 ASN A C 1
ATOM 797 O O . ASN A 1 94 ? -13.410 -9.962 7.180 1.00 96.31 94 ASN A O 1
ATOM 801 N N . PHE A 1 95 ? -13.579 -10.606 5.039 1.00 97.69 95 PHE A N 1
ATOM 802 C CA . PHE A 1 95 ? -12.328 -9.995 4.597 1.00 97.69 95 PHE A CA 1
ATOM 803 C C . PHE A 1 95 ? -12.512 -9.179 3.322 1.00 97.69 95 PHE A C 1
ATOM 805 O O . PHE A 1 95 ? -13.153 -9.617 2.359 1.00 97.69 95 PHE A O 1
ATOM 812 N N . GLY A 1 96 ? -11.904 -7.999 3.305 1.00 98.06 96 GLY A N 1
ATOM 813 C CA . GLY A 1 96 ? -11.935 -7.111 2.160 1.00 98.06 96 GLY A CA 1
ATOM 814 C C . GLY A 1 96 ? -10.739 -6.177 2.101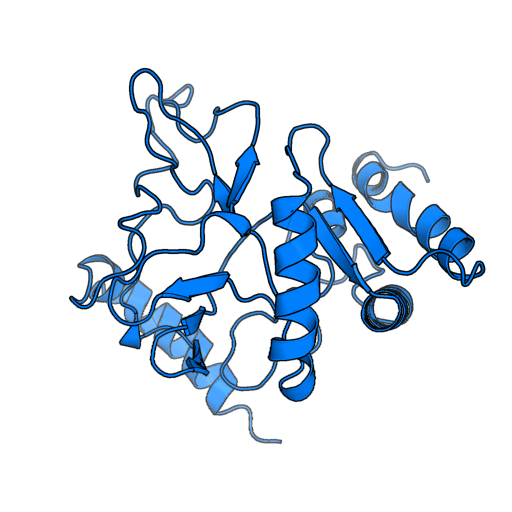 1.00 98.06 96 GLY A C 1
ATOM 815 O O . GLY A 1 96 ? -9.832 -6.202 2.929 1.00 98.06 96 GLY A O 1
ATOM 816 N N . PHE A 1 97 ? -10.773 -5.324 1.092 1.00 98.38 97 PHE A N 1
ATOM 817 C CA . PHE A 1 97 ? -9.785 -4.301 0.811 1.00 98.38 97 PHE A CA 1
ATOM 818 C C . PHE A 1 97 ? -10.477 -2.946 0.725 1.00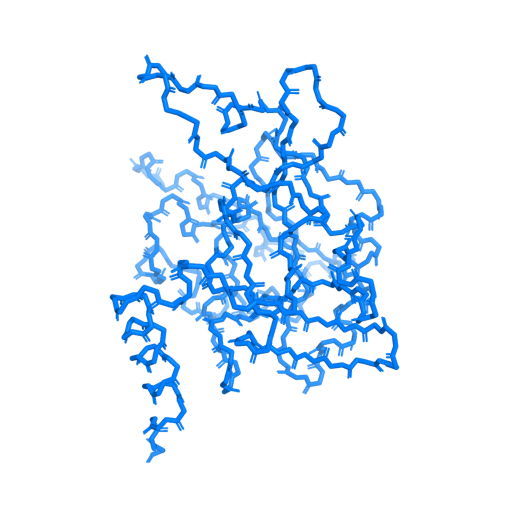 98.38 97 PHE A C 1
ATOM 820 O O . PHE A 1 97 ? -11.561 -2.834 0.149 1.00 98.38 97 PHE A O 1
ATOM 827 N N . ILE A 1 98 ? -9.852 -1.904 1.265 1.00 96.94 98 ILE A N 1
ATOM 828 C CA . ILE A 1 98 ? -10.416 -0.556 1.314 1.00 96.94 98 ILE A CA 1
ATOM 829 C C . ILE A 1 98 ? -9.477 0.468 0.680 1.00 96.94 98 ILE A C 1
ATOM 831 O O . ILE A 1 98 ? -8.261 0.431 0.867 1.00 96.94 98 ILE A O 1
ATOM 835 N N . ASN A 1 99 ? -10.046 1.392 -0.093 1.00 95.38 99 ASN A N 1
ATOM 836 C CA . ASN A 1 99 ? -9.300 2.429 -0.790 1.00 95.38 99 ASN A CA 1
ATOM 837 C C . ASN A 1 99 ? -9.309 3.729 0.021 1.00 95.38 99 ASN A C 1
ATOM 839 O O . ASN A 1 99 ? -10.271 4.502 -0.014 1.00 95.38 99 ASN A O 1
ATOM 843 N N . PHE A 1 100 ? -8.223 3.973 0.749 1.00 91.12 100 PHE A N 1
ATOM 844 C CA . PHE A 1 100 ? -8.008 5.258 1.402 1.00 91.12 100 PHE A CA 1
ATOM 845 C C . PHE A 1 100 ? -7.628 6.328 0.364 1.00 91.12 100 PHE A C 1
ATOM 847 O O . PHE A 1 100 ? -6.886 6.047 -0.578 1.00 91.12 100 PHE A O 1
ATOM 854 N N . PRO A 1 101 ? -8.118 7.571 0.519 1.00 79.38 101 PRO A N 1
ATOM 855 C CA . PRO A 1 101 ? -8.011 8.580 -0.527 1.00 79.38 101 PRO A CA 1
ATOM 856 C C . PRO A 1 101 ? -6.601 9.111 -0.791 1.00 79.38 101 PRO A C 1
ATOM 858 O O . PRO A 1 101 ? -6.347 9.584 -1.904 1.00 79.38 101 PRO A O 1
ATOM 861 N N . GLU A 1 102 ? -5.741 9.116 0.228 1.00 71.31 102 GLU A N 1
ATOM 862 C CA . GLU A 1 102 ? -4.392 9.694 0.216 1.00 71.31 102 GLU A CA 1
ATOM 863 C C . GLU A 1 102 ? -3.528 8.902 1.218 1.00 71.31 102 GLU A C 1
ATOM 865 O O . GLU A 1 102 ? -3.489 9.236 2.395 1.00 71.31 102 GLU A O 1
ATOM 870 N N . LEU A 1 103 ? -2.894 7.814 0.764 1.00 81.50 103 LEU A N 1
ATOM 871 C CA . LEU A 1 103 ? -1.884 7.073 1.529 1.00 81.50 103 LEU A CA 1
ATOM 872 C C . LEU A 1 103 ? -0.522 7.312 0.887 1.00 81.50 103 LEU A C 1
ATOM 874 O O . LEU A 1 103 ? -0.263 6.819 -0.211 1.00 81.50 103 LEU A O 1
ATOM 878 N N . TYR A 1 104 ? 0.324 8.091 1.553 1.00 85.19 104 TYR A N 1
ATOM 879 C CA . TYR A 1 104 ? 1.748 8.107 1.244 1.00 85.19 104 TYR A CA 1
ATOM 880 C C . TYR A 1 104 ? 2.399 6.912 1.941 1.00 85.19 104 TYR A C 1
ATOM 882 O O . TYR A 1 104 ? 2.036 6.593 3.064 1.00 85.19 104 TYR A O 1
ATOM 890 N N . GLN A 1 105 ? 3.307 6.210 1.270 1.00 86.75 105 GLN A N 1
ATOM 891 C CA . GLN A 1 105 ? 3.925 5.002 1.829 1.00 86.75 105 GLN A CA 1
ATOM 892 C C . GLN A 1 105 ? 5.449 5.078 1.877 1.00 86.75 105 GLN A C 1
ATOM 894 O O . GLN A 1 105 ? 6.052 4.245 2.537 1.00 86.75 105 GLN A O 1
ATOM 899 N N . GLY A 1 106 ? 6.067 6.016 1.146 1.00 89.81 106 GLY A N 1
ATOM 900 C CA . GLY A 1 106 ? 7.526 6.065 0.975 1.00 89.81 106 GLY A CA 1
ATOM 901 C C . GLY A 1 106 ? 8.118 4.826 0.287 1.00 89.81 106 GLY A C 1
ATOM 902 O O . GLY A 1 106 ? 9.327 4.629 0.287 1.00 89.81 106 GLY A O 1
ATOM 903 N N . MET A 1 107 ? 7.282 3.954 -0.284 1.00 94.62 107 MET A N 1
ATOM 904 C CA . MET A 1 107 ? 7.706 2.677 -0.847 1.00 94.62 107 MET A CA 1
ATOM 905 C C . MET A 1 107 ? 6.687 2.127 -1.852 1.00 94.62 107 MET A C 1
ATOM 907 O O . MET A 1 107 ? 5.511 2.501 -1.837 1.00 94.62 107 MET A O 1
ATOM 911 N N . TYR A 1 108 ? 7.115 1.168 -2.668 1.00 96.56 108 TYR A N 1
ATOM 912 C CA . TYR A 1 108 ? 6.219 0.295 -3.424 1.00 96.56 108 TYR A CA 1
ATOM 913 C C . TYR A 1 108 ? 6.835 -1.095 -3.596 1.00 96.56 108 TYR A C 1
ATOM 915 O O . TYR A 1 108 ? 8.054 -1.255 -3.616 1.00 96.56 108 TYR A O 1
ATOM 923 N N . LEU A 1 109 ? 5.975 -2.096 -3.761 1.00 97.94 109 LEU A N 1
ATOM 924 C CA . LEU A 1 109 ? 6.335 -3.444 -4.189 1.00 97.94 109 LEU A CA 1
ATOM 925 C C . LEU A 1 109 ? 5.546 -3.743 -5.462 1.00 97.94 109 LEU A C 1
ATOM 927 O O . LEU A 1 109 ? 4.349 -3.465 -5.507 1.00 97.94 109 LEU A O 1
ATOM 931 N N . LEU A 1 110 ? 6.218 -4.248 -6.495 1.00 98.25 110 LEU A N 1
ATOM 932 C CA . LEU A 1 110 ? 5.625 -4.584 -7.789 1.00 98.25 110 LEU A CA 1
ATOM 933 C C . LEU A 1 110 ? 6.079 -5.982 -8.217 1.00 98.25 110 LEU A C 1
ATOM 935 O O . LEU A 1 110 ? 7.245 -6.336 -8.044 1.00 98.25 110 LEU A O 1
ATOM 939 N N . ASP A 1 111 ? 5.169 -6.755 -8.809 1.00 98.56 111 ASP A N 1
ATOM 940 C CA . ASP A 1 111 ? 5.526 -7.952 -9.573 1.00 98.56 111 ASP A CA 1
ATOM 941 C C . ASP A 1 111 ? 6.053 -7.545 -10.964 1.00 98.56 111 ASP A C 1
ATOM 943 O O . ASP A 1 111 ? 6.054 -6.363 -11.328 1.00 98.56 111 ASP A O 1
ATOM 947 N N . ARG A 1 112 ? 6.522 -8.511 -11.762 1.00 98.19 112 ARG A N 1
ATOM 948 C CA . ARG A 1 112 ? 7.050 -8.230 -13.112 1.00 98.19 112 ARG A CA 1
ATOM 949 C C . ARG A 1 112 ? 6.046 -7.492 -14.003 1.00 98.19 112 ARG A C 1
ATOM 951 O O . ARG A 1 112 ? 6.441 -6.559 -14.694 1.00 98.19 112 ARG A O 1
ATOM 958 N N . GLU A 1 113 ? 4.769 -7.881 -13.975 1.00 98.00 113 GLU A N 1
ATOM 959 C CA . GLU A 1 113 ? 3.708 -7.247 -14.775 1.00 98.00 113 GLU A CA 1
ATOM 960 C C . GLU A 1 113 ? 3.597 -5.754 -14.445 1.00 98.00 113 GLU A C 1
ATOM 962 O O . GLU A 1 113 ? 3.680 -4.903 -15.335 1.00 98.00 113 GLU A O 1
ATOM 967 N N . LEU A 1 114 ? 3.484 -5.430 -13.157 1.00 98.44 114 LEU A N 1
ATOM 968 C CA . LEU A 1 114 ? 3.376 -4.052 -12.701 1.00 98.44 114 LEU A CA 1
ATOM 969 C C . LEU A 1 114 ? 4.685 -3.273 -12.899 1.00 98.44 114 LEU A C 1
ATOM 971 O O . LEU A 1 114 ? 4.641 -2.089 -13.217 1.00 98.44 114 LEU A O 1
ATOM 975 N N . MET A 1 115 ? 5.857 -3.902 -12.769 1.00 98.25 115 MET A N 1
ATOM 976 C CA . MET A 1 115 ? 7.132 -3.229 -13.047 1.00 98.25 115 MET A CA 1
ATOM 977 C C . MET A 1 115 ? 7.272 -2.868 -14.535 1.00 98.25 115 MET A C 1
ATOM 979 O O . MET A 1 115 ? 7.702 -1.763 -14.871 1.00 98.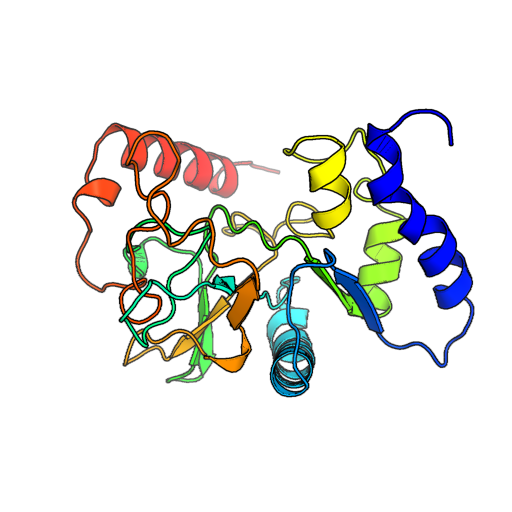25 115 MET A O 1
ATOM 983 N N . ILE A 1 116 ? 6.846 -3.758 -15.436 1.00 98.12 116 ILE A N 1
ATOM 984 C CA . ILE A 1 116 ? 6.789 -3.480 -16.878 1.00 98.12 116 ILE A CA 1
ATOM 985 C C . ILE A 1 116 ? 5.834 -2.312 -17.158 1.00 98.12 116 ILE A C 1
ATOM 987 O O . ILE A 1 116 ? 6.196 -1.398 -17.903 1.00 98.12 116 ILE A O 1
ATOM 991 N N . GLU A 1 117 ? 4.643 -2.307 -16.547 1.00 97.81 117 GLU A N 1
ATOM 992 C CA . GLU A 1 117 ? 3.699 -1.184 -16.648 1.00 97.81 117 GLU A CA 1
ATOM 993 C C . GLU A 1 117 ? 4.343 0.122 -16.157 1.00 97.81 117 GLU A C 1
ATOM 995 O O . GLU A 1 117 ? 4.244 1.158 -16.815 1.00 97.81 117 GLU A O 1
ATOM 1000 N N . HIS A 1 118 ? 5.045 0.069 -15.025 1.00 97.06 118 HIS A N 1
ATOM 1001 C CA . HIS A 1 118 ? 5.657 1.231 -14.396 1.00 97.06 118 HIS A CA 1
ATOM 1002 C C . HIS A 1 118 ? 6.746 1.871 -15.266 1.00 97.06 118 HIS A C 1
ATOM 1004 O O . HIS A 1 118 ? 6.733 3.093 -15.443 1.00 97.06 118 HIS A O 1
ATOM 1010 N N . LEU A 1 119 ? 7.641 1.055 -15.835 1.00 96.06 119 LEU A N 1
ATOM 1011 C CA . LEU A 1 119 ? 8.766 1.500 -16.668 1.00 96.06 119 LEU A CA 1
ATOM 1012 C C . LEU A 1 119 ? 8.350 1.956 -18.071 1.00 96.06 119 LEU A C 1
ATOM 1014 O O . LEU A 1 119 ? 9.013 2.817 -18.648 1.00 96.06 119 LEU A O 1
ATOM 1018 N N . ASN A 1 120 ? 7.272 1.392 -18.620 1.00 95.81 120 ASN A N 1
ATOM 1019 C CA . ASN A 1 120 ? 6.743 1.785 -19.931 1.00 95.81 120 ASN A CA 1
ATOM 1020 C C . ASN A 1 120 ? 5.691 2.903 -19.843 1.00 95.81 120 ASN A C 1
ATOM 1022 O O . ASN A 1 120 ? 5.293 3.464 -20.865 1.00 95.81 120 ASN A O 1
ATOM 1026 N N . GLY A 1 121 ? 5.217 3.213 -18.636 1.00 93.88 121 GLY A N 1
ATOM 1027 C CA . GLY A 1 121 ? 4.198 4.220 -18.377 1.00 93.88 121 GLY A CA 1
ATOM 1028 C C . GLY A 1 121 ? 4.760 5.602 -18.049 1.00 93.88 121 GLY A C 1
ATOM 1029 O O . GLY A 1 121 ? 5.958 5.812 -17.862 1.00 93.88 121 GLY A O 1
ATOM 1030 N N . SER A 1 122 ? 3.857 6.574 -17.898 1.00 91.81 122 SER A N 1
ATOM 1031 C CA . SER A 1 122 ? 4.236 7.946 -17.536 1.00 91.81 122 SER A CA 1
ATOM 1032 C C . SER A 1 122 ? 4.831 8.053 -16.131 1.00 91.81 122 SER A C 1
ATOM 1034 O O . SER A 1 122 ? 5.517 9.023 -15.833 1.00 91.81 122 SER A O 1
ATOM 1036 N N . THR A 1 123 ? 4.578 7.078 -15.256 1.00 92.38 123 THR A N 1
ATOM 1037 C CA . THR A 1 123 ? 5.070 7.048 -13.872 1.00 92.38 123 THR A CA 1
ATOM 1038 C C . THR A 1 123 ? 6.589 6.958 -13.760 1.00 92.38 123 THR A C 1
ATOM 1040 O O . THR A 1 123 ? 7.130 7.409 -12.755 1.00 92.38 123 THR A O 1
ATOM 1043 N N . TYR A 1 124 ? 7.279 6.487 -14.803 1.00 90.81 124 TYR A N 1
ATOM 1044 C CA . TYR A 1 124 ? 8.733 6.571 -14.938 1.00 90.81 124 TYR A CA 1
ATOM 1045 C C . TYR A 1 124 ? 9.179 7.961 -15.446 1.00 90.81 124 TYR A C 1
ATOM 1047 O O . TYR A 1 124 ? 9.949 8.115 -16.393 1.00 90.81 124 TYR A O 1
ATOM 1055 N N . SER A 1 125 ? 8.649 9.028 -14.843 1.00 90.19 125 SER A N 1
ATOM 1056 C CA . SER A 1 125 ? 9.023 10.399 -15.185 1.00 90.19 125 SER A CA 1
ATOM 1057 C C . SER A 1 125 ? 8.829 11.352 -14.003 1.00 90.19 125 SER A C 1
ATOM 1059 O O . SER A 1 125 ? 7.720 11.420 -13.464 1.00 90.19 125 SER A O 1
ATOM 1061 N N . PRO A 1 126 ? 9.830 12.195 -13.674 1.00 87.88 126 PRO A N 1
ATOM 1062 C CA . PRO A 1 126 ? 9.693 13.280 -12.691 1.00 87.88 126 PRO A CA 1
ATOM 1063 C C . PRO A 1 126 ? 8.533 14.251 -12.969 1.00 87.88 126 PRO A C 1
ATOM 1065 O O . PRO A 1 126 ? 7.995 14.898 -12.061 1.00 87.88 126 PRO A O 1
ATOM 1068 N N . ASN A 1 127 ? 8.114 14.342 -14.232 1.00 87.12 127 ASN A N 1
ATOM 1069 C CA . ASN A 1 127 ? 7.047 15.236 -14.673 1.00 87.12 127 ASN A CA 1
ATOM 1070 C C . ASN A 1 127 ? 5.641 14.654 -14.454 1.00 87.12 127 ASN A C 1
ATOM 1072 O O . ASN A 1 127 ? 4.662 15.392 -14.535 1.00 87.12 127 ASN A O 1
ATOM 1076 N N . SER A 1 128 ? 5.523 13.360 -14.151 1.00 83.81 128 SER A N 1
ATOM 1077 C CA . SER A 1 128 ? 4.243 12.675 -13.964 1.00 83.81 128 SER A CA 1
ATOM 1078 C C . SER A 1 128 ? 3.924 12.467 -12.486 1.00 83.81 128 SER A C 1
ATOM 1080 O O . SER A 1 128 ? 4.796 12.150 -11.679 1.00 83.81 128 SER A O 1
ATOM 1082 N N . GLY A 1 129 ? 2.649 12.613 -12.128 1.00 80.75 129 GLY A N 1
ATOM 1083 C CA . GLY A 1 129 ? 2.159 12.426 -10.763 1.00 80.75 129 GLY A CA 1
ATOM 1084 C C . GLY A 1 129 ? 1.820 13.727 -10.044 1.00 80.75 129 GLY A C 1
ATOM 1085 O O . GLY A 1 129 ? 1.961 14.823 -10.588 1.00 80.75 129 GLY A O 1
ATOM 1086 N N . VAL A 1 130 ? 1.349 13.591 -8.807 1.00 79.06 130 VAL A N 1
ATOM 1087 C CA . VAL A 1 130 ? 0.736 14.686 -8.031 1.00 79.06 130 VAL A CA 1
ATOM 1088 C C . VAL A 1 130 ? 1.619 15.224 -6.903 1.00 79.06 130 VAL A C 1
ATOM 1090 O O . VAL A 1 130 ? 1.284 16.253 -6.321 1.00 79.06 130 VAL A O 1
ATOM 1093 N N . TRP A 1 131 ? 2.726 14.547 -6.591 1.00 84.06 131 TRP A N 1
ATOM 1094 C CA . TRP A 1 131 ? 3.622 14.907 -5.488 1.00 84.06 131 TRP A CA 1
ATOM 1095 C C . TRP A 1 131 ? 4.843 15.720 -5.943 1.00 84.06 131 TRP A C 1
ATOM 1097 O O . TRP A 1 131 ? 5.009 16.014 -7.132 1.00 84.06 131 TRP A O 1
ATOM 1107 N N . GLY A 1 132 ? 5.685 16.117 -4.986 1.00 86.56 132 GLY A N 1
ATOM 1108 C CA . GLY A 1 132 ? 6.988 16.706 -5.275 1.00 86.56 132 GLY A CA 1
ATOM 1109 C C . GLY A 1 132 ? 7.879 15.737 -6.056 1.00 86.56 132 GLY A C 1
ATOM 1110 O O . GLY A 1 132 ? 7.599 14.543 -6.165 1.00 86.56 132 GLY A O 1
ATOM 1111 N N . ILE A 1 133 ? 8.929 16.265 -6.689 1.00 88.00 133 ILE A N 1
ATOM 1112 C CA . ILE A 1 133 ? 9.791 15.467 -7.575 1.00 88.00 133 ILE A CA 1
ATOM 1113 C C . ILE A 1 133 ? 10.412 14.285 -6.823 1.00 88.00 133 ILE A C 1
ATOM 1115 O O . ILE A 1 133 ? 10.512 13.204 -7.397 1.00 88.00 133 ILE A O 1
ATOM 1119 N N . GLN A 1 134 ? 10.803 14.468 -5.562 1.00 89.12 134 GLN A N 1
ATOM 1120 C CA . GLN A 1 134 ? 11.449 13.417 -4.780 1.00 89.12 134 GLN A CA 1
ATOM 1121 C C . GLN A 1 134 ? 10.456 12.314 -4.414 1.00 89.12 134 GLN A C 1
ATOM 1123 O O . GLN A 1 134 ? 10.707 11.149 -4.711 1.00 89.12 134 GLN A O 1
ATOM 1128 N N . GLU A 1 135 ? 9.298 12.703 -3.884 1.00 88.50 135 GLU A N 1
ATOM 1129 C CA . GLU A 1 135 ? 8.214 11.824 -3.438 1.00 88.50 135 GLU A CA 1
ATOM 1130 C C . GLU A 1 135 ? 7.579 11.055 -4.602 1.00 88.50 135 GLU A C 1
ATOM 1132 O O . GLU A 1 135 ? 7.151 9.912 -4.458 1.00 88.50 135 GLU A O 1
ATOM 1137 N N . LYS A 1 136 ? 7.542 11.654 -5.799 1.00 91.31 136 LYS A N 1
ATOM 1138 C CA . LYS A 1 136 ? 7.083 10.978 -7.021 1.00 91.31 136 LYS A CA 1
ATOM 1139 C C . LYS A 1 136 ? 7.921 9.750 -7.370 1.00 91.31 136 LYS A C 1
ATOM 1141 O O . LYS A 1 136 ? 7.382 8.841 -7.995 1.00 91.31 136 LYS A O 1
ATOM 1146 N N . ALA A 1 137 ? 9.190 9.695 -6.968 1.00 92.31 137 ALA A N 1
ATOM 1147 C CA . ALA A 1 137 ? 10.013 8.508 -7.172 1.00 92.31 137 ALA A CA 1
ATOM 1148 C C . ALA A 1 137 ? 9.477 7.301 -6.381 1.00 92.31 137 ALA A C 1
ATOM 1150 O O . ALA A 1 137 ? 9.618 6.173 -6.836 1.00 92.31 137 ALA A O 1
ATOM 1151 N N . ALA A 1 138 ? 8.800 7.548 -5.253 1.00 93.19 138 ALA A N 1
ATOM 1152 C CA . ALA A 1 138 ? 8.182 6.544 -4.389 1.00 93.19 138 ALA A CA 1
ATOM 1153 C C . ALA A 1 138 ? 6.703 6.262 -4.726 1.00 93.19 138 ALA A C 1
ATOM 1155 O O . ALA A 1 138 ? 6.073 5.422 -4.090 1.00 93.19 138 ALA A O 1
ATOM 1156 N N . GLN A 1 139 ? 6.107 6.954 -5.708 1.00 91.94 139 GLN A N 1
ATOM 1157 C CA . GLN A 1 139 ? 4.661 6.853 -5.965 1.00 91.94 139 GLN A CA 1
ATOM 1158 C C . GLN A 1 139 ? 4.235 5.538 -6.629 1.00 91.94 139 GLN A C 1
ATOM 1160 O O . GLN A 1 139 ? 3.047 5.200 -6.606 1.00 91.94 139 GLN A O 1
ATOM 1165 N N . GLY A 1 140 ? 5.170 4.833 -7.274 1.00 94.44 140 GLY A N 1
ATOM 1166 C CA . GLY A 1 140 ? 4.890 3.628 -8.051 1.00 94.44 140 GLY A CA 1
ATOM 1167 C C . GLY A 1 140 ? 3.744 3.839 -9.049 1.00 94.44 140 GLY A C 1
ATOM 1168 O O . GLY A 1 140 ? 3.707 4.820 -9.796 1.00 94.44 140 GLY A O 1
ATOM 1169 N N . LEU A 1 141 ? 2.769 2.929 -9.019 1.00 95.38 141 LEU A N 1
ATOM 1170 C CA . LEU A 1 141 ? 1.556 2.966 -9.846 1.00 95.38 141 LEU A CA 1
ATOM 1171 C C . LEU A 1 141 ? 0.318 3.508 -9.112 1.00 95.38 141 LEU A C 1
ATOM 1173 O O . LEU A 1 141 ? -0.786 3.439 -9.650 1.00 95.38 141 LEU A O 1
ATOM 1177 N N . THR A 1 142 ? 0.478 4.089 -7.918 1.00 94.25 142 THR A N 1
ATOM 1178 C CA . THR A 1 142 ? -0.627 4.507 -7.030 1.00 94.25 142 THR A CA 1
ATOM 1179 C C . THR A 1 142 ? -1.701 5.343 -7.737 1.00 94.25 142 THR A C 1
ATOM 1181 O O . THR A 1 142 ? -2.895 5.174 -7.480 1.00 94.25 142 THR A O 1
ATOM 1184 N N . PHE A 1 143 ? -1.294 6.234 -8.648 1.00 92.56 143 PHE A N 1
ATOM 1185 C CA . PHE A 1 143 ? -2.189 7.141 -9.383 1.00 92.56 143 PHE A CA 1
ATOM 1186 C C . PHE A 1 143 ? -2.271 6.866 -10.891 1.00 92.56 143 PHE A C 1
ATOM 1188 O O . PHE A 1 143 ? -2.971 7.589 -11.602 1.00 92.56 143 PHE A O 1
ATOM 1195 N N . ALA A 1 144 ? -1.567 5.852 -11.392 1.00 93.00 144 ALA A N 1
ATOM 1196 C CA . ALA A 1 144 ? -1.686 5.423 -12.782 1.00 93.00 144 ALA A CA 1
ATOM 1197 C C . ALA A 1 144 ? -2.923 4.541 -12.938 1.00 93.00 144 ALA A C 1
ATOM 1199 O O . ALA A 1 144 ? -3.259 3.829 -12.004 1.00 93.00 144 ALA A O 1
ATOM 1200 N N . ASN A 1 145 ? -3.600 4.584 -14.090 1.00 94.12 145 ASN A N 1
ATOM 1201 C CA . ASN A 1 145 ? -4.634 3.610 -14.480 1.00 94.12 145 ASN A CA 1
ATOM 1202 C C . ASN A 1 145 ? -5.668 3.264 -13.384 1.00 94.12 145 ASN A C 1
ATOM 1204 O O . ASN A 1 145 ? -6.066 2.113 -13.238 1.00 94.12 145 ASN A O 1
ATOM 1208 N N . VAL A 1 146 ? -6.091 4.256 -12.590 1.00 93.62 146 VAL A N 1
ATOM 1209 C CA . VAL A 1 146 ? -6.963 4.041 -11.425 1.00 93.62 146 VAL A CA 1
ATOM 1210 C C . VAL A 1 146 ? -8.343 3.526 -11.864 1.00 93.62 146 VAL A C 1
ATOM 1212 O O . VAL A 1 146 ? -9.043 4.241 -12.592 1.00 93.62 146 VAL A O 1
ATOM 1215 N N . PRO A 1 147 ? -8.780 2.335 -11.403 1.00 94.75 147 PRO A N 1
ATOM 1216 C CA . PRO A 1 147 ? -10.096 1.795 -11.725 1.00 94.75 147 PRO A CA 1
ATOM 1217 C C . PRO A 1 147 ? -11.243 2.713 -11.298 1.00 94.75 147 PRO A C 1
ATOM 1219 O O . PRO A 1 147 ? -11.188 3.406 -10.277 1.00 94.75 147 PRO A O 1
ATOM 1222 N N . LYS A 1 148 ? -12.327 2.703 -12.082 1.00 92.44 148 LYS A N 1
ATOM 1223 C CA . LYS A 1 148 ? -13.492 3.565 -11.852 1.00 92.44 148 LYS A CA 1
ATOM 1224 C C . LYS A 1 148 ? -14.063 3.351 -10.449 1.00 92.44 148 LYS A C 1
ATOM 1226 O O . LYS A 1 148 ? -14.372 2.235 -10.053 1.00 92.44 148 LYS A O 1
ATOM 1231 N N . GLY A 1 149 ? -14.271 4.451 -9.728 1.00 89.62 149 GLY A N 1
ATOM 1232 C CA . GLY A 1 149 ? -14.805 4.434 -8.365 1.00 89.62 149 GLY A CA 1
ATOM 1233 C C . GLY A 1 149 ? -13.734 4.380 -7.277 1.00 89.62 149 GLY A C 1
ATOM 1234 O O . GLY A 1 149 ? -14.072 4.654 -6.129 1.00 89.62 149 GLY A O 1
ATOM 1235 N N . CYS A 1 150 ? -12.471 4.120 -7.627 1.00 91.88 150 CYS A N 1
ATOM 1236 C CA . CYS A 1 150 ? -11.333 4.256 -6.724 1.00 91.88 150 CYS A CA 1
ATOM 1237 C C . CYS A 1 150 ? -10.651 5.619 -6.897 1.00 91.88 150 CYS A C 1
ATOM 1239 O O . CYS A 1 150 ? -10.707 6.252 -7.951 1.00 91.88 150 CYS A O 1
ATOM 1241 N N . THR A 1 151 ? -9.993 6.072 -5.837 1.00 90.12 151 THR A N 1
ATOM 1242 C CA . THR A 1 151 ? -9.196 7.305 -5.824 1.00 90.12 151 THR A CA 1
ATOM 1243 C C . THR A 1 151 ? -7.714 7.062 -6.096 1.00 90.12 151 THR A C 1
ATOM 1245 O O . THR A 1 151 ? -7.049 7.970 -6.595 1.00 90.12 151 THR A O 1
ATOM 1248 N N . THR A 1 152 ? -7.234 5.851 -5.815 1.00 93.44 152 THR A N 1
ATOM 1249 C CA . THR A 1 152 ? -5.889 5.333 -6.108 1.00 93.44 152 THR A CA 1
ATOM 1250 C C . THR A 1 152 ? -6.003 3.854 -6.504 1.00 93.44 152 THR A C 1
ATOM 1252 O O . THR A 1 152 ? -7.059 3.250 -6.301 1.00 93.44 152 THR A O 1
ATOM 1255 N N . ARG A 1 153 ? -4.943 3.253 -7.058 1.00 95.06 153 ARG A N 1
ATOM 1256 C CA . ARG A 1 153 ? -4.870 1.794 -7.280 1.00 95.06 153 ARG A CA 1
ATOM 1257 C C . ARG A 1 153 ? -4.609 0.998 -6.002 1.00 95.06 153 ARG A C 1
ATOM 1259 O O . ARG A 1 153 ? -4.797 -0.213 -6.006 1.00 95.06 153 ARG A O 1
ATOM 1266 N N . ASN A 1 154 ? -4.210 1.674 -4.930 1.00 96.00 154 ASN A N 1
ATOM 1267 C CA . ASN A 1 154 ? -3.705 1.062 -3.710 1.00 96.00 154 ASN A CA 1
ATOM 1268 C C . ASN A 1 154 ? -4.828 0.811 -2.705 1.00 96.00 154 ASN A C 1
ATOM 1270 O O . ASN A 1 154 ? -5.595 1.724 -2.378 1.00 96.00 154 ASN A O 1
ATOM 1274 N N . LEU A 1 155 ? -4.940 -0.420 -2.211 1.00 97.25 155 LEU A N 1
ATOM 1275 C CA . LEU A 1 155 ? -5.932 -0.783 -1.203 1.00 97.25 155 LEU A CA 1
ATOM 1276 C C . LEU A 1 155 ? -5.302 -1.468 0.008 1.00 97.25 155 LEU A C 1
ATOM 1278 O O . LEU A 1 155 ? -4.357 -2.242 -0.111 1.00 97.25 155 LEU A O 1
ATOM 1282 N N . ILE A 1 156 ? -5.888 -1.195 1.171 1.00 97.56 156 ILE A N 1
ATOM 1283 C CA . ILE A 1 156 ? -5.476 -1.733 2.465 1.00 97.56 156 ILE A CA 1
ATOM 1284 C C . ILE A 1 156 ? -6.396 -2.897 2.861 1.00 97.56 156 ILE A C 1
ATOM 1286 O O . ILE A 1 156 ? -7.618 -2.730 2.794 1.00 97.56 156 ILE A O 1
ATOM 1290 N N . PRO A 1 157 ? -5.857 -4.059 3.263 1.00 98.00 157 PRO A N 1
ATOM 1291 C CA . PRO A 1 157 ? -6.654 -5.174 3.772 1.00 98.00 157 PRO A CA 1
ATOM 1292 C C . PRO A 1 157 ? -7.295 -4.860 5.130 1.00 98.00 157 PRO A C 1
ATOM 1294 O O . PRO A 1 157 ? -6.689 -4.216 5.990 1.00 98.00 157 PRO A O 1
ATOM 1297 N N . TYR A 1 158 ? -8.525 -5.331 5.336 1.00 98.06 158 TYR A N 1
ATOM 1298 C CA . TYR A 1 158 ? -9.234 -5.184 6.604 1.00 98.06 158 TYR A CA 1
ATOM 1299 C C . TYR A 1 158 ? -10.261 -6.304 6.843 1.00 98.06 158 TYR A C 1
ATOM 1301 O O . TYR A 1 158 ? -10.793 -6.920 5.913 1.00 98.06 158 TYR A O 1
ATOM 1309 N N . GLU A 1 159 ? -10.573 -6.531 8.114 1.00 97.81 159 GLU A N 1
ATOM 1310 C CA . GLU A 1 159 ? -11.652 -7.402 8.570 1.00 97.81 159 GLU A CA 1
ATOM 1311 C C . GLU A 1 159 ? -12.997 -6.657 8.570 1.00 97.81 159 GLU A C 1
ATOM 1313 O O . GLU A 1 159 ? -13.152 -5.605 9.194 1.00 97.81 159 GLU A O 1
ATOM 1318 N N . ILE A 1 160 ? -14.010 -7.217 7.906 1.00 96.44 160 ILE A N 1
ATOM 1319 C CA . ILE A 1 160 ? -15.297 -6.541 7.659 1.00 96.44 160 ILE A CA 1
ATOM 1320 C C . ILE A 1 160 ? -16.105 -6.329 8.948 1.00 96.44 160 ILE A C 1
ATOM 1322 O O . ILE A 1 160 ? -16.689 -5.259 9.165 1.00 96.44 160 ILE A O 1
ATOM 1326 N N . ASP A 1 161 ? -16.139 -7.332 9.823 1.00 95.12 161 ASP A N 1
ATOM 1327 C CA . ASP A 1 161 ? -16.957 -7.279 11.035 1.00 95.12 161 ASP A CA 1
ATOM 1328 C C . ASP A 1 161 ? -16.324 -6.414 12.125 1.00 95.12 161 ASP A C 1
ATOM 1330 O O . ASP A 1 161 ? -17.007 -5.585 12.733 1.00 95.12 161 ASP A O 1
ATOM 1334 N N . SER A 1 162 ? -15.020 -6.575 12.346 1.00 96.31 162 SER A N 1
ATOM 1335 C CA . SER A 1 162 ? -14.280 -5.873 13.397 1.00 96.31 162 SER A CA 1
ATOM 1336 C C . SER A 1 162 ? -13.790 -4.486 12.966 1.00 96.31 162 SER A C 1
ATOM 1338 O O . SER A 1 162 ? -13.480 -3.664 13.826 1.00 96.31 162 SER A O 1
ATOM 1340 N N . LEU A 1 163 ? -13.747 -4.211 11.655 1.00 96.81 163 LEU A N 1
ATOM 1341 C CA . LEU A 1 163 ? -13.124 -3.030 11.048 1.00 96.81 163 LEU A CA 1
ATOM 1342 C C . LEU A 1 163 ? -11.622 -2.886 11.328 1.00 96.81 163 LEU A C 1
ATOM 1344 O O . LEU A 1 163 ? -11.069 -1.796 11.173 1.00 96.81 163 LEU A O 1
ATOM 1348 N N . LYS A 1 164 ? -10.955 -3.973 11.721 1.00 96.81 164 LYS A N 1
ATOM 1349 C CA . LYS A 1 164 ? -9.514 -3.973 11.966 1.00 96.81 164 LYS A CA 1
ATOM 1350 C C . LYS A 1 164 ? -8.746 -4.027 10.655 1.00 96.81 164 LYS A C 1
ATOM 1352 O O . LYS A 1 164 ? -9.072 -4.819 9.776 1.00 96.81 164 LYS A O 1
ATOM 1357 N N . ILE A 1 165 ? -7.721 -3.191 10.544 1.00 97.56 165 ILE A N 1
ATOM 1358 C CA . ILE A 1 165 ? -6.725 -3.286 9.476 1.00 97.56 165 ILE A CA 1
ATOM 1359 C C . ILE A 1 165 ? -5.870 -4.533 9.725 1.00 97.56 165 ILE A C 1
ATOM 1361 O O . ILE A 1 165 ? -5.493 -4.785 10.869 1.00 97.56 165 ILE A O 1
ATOM 1365 N N . ASP A 1 166 ? -5.584 -5.309 8.679 1.00 97.44 166 ASP A N 1
ATOM 1366 C CA . ASP A 1 166 ? -4.700 -6.476 8.793 1.00 97.44 166 ASP A CA 1
ATOM 1367 C C . ASP A 1 166 ? -3.273 -6.002 9.100 1.00 97.44 166 ASP A C 1
ATOM 1369 O O . ASP A 1 166 ? -2.671 -5.248 8.333 1.00 97.44 166 ASP A O 1
ATOM 1373 N N . GLU A 1 167 ? -2.727 -6.441 10.233 1.00 97.38 167 GLU A N 1
ATOM 1374 C CA . GLU A 1 167 ? -1.425 -5.993 10.732 1.00 97.38 167 GLU A CA 1
ATOM 1375 C C . GLU A 1 167 ? -0.280 -6.292 9.760 1.00 97.38 167 GLU A C 1
ATOM 1377 O O . GLU A 1 167 ? 0.720 -5.572 9.741 1.00 97.38 167 GLU A O 1
ATOM 1382 N N . ARG A 1 168 ? -0.442 -7.297 8.888 1.00 98.06 168 ARG A N 1
ATOM 1383 C CA . ARG A 1 168 ? 0.558 -7.628 7.872 1.00 98.06 168 ARG A CA 1
ATOM 1384 C C . ARG A 1 168 ? 0.766 -6.491 6.877 1.00 98.06 168 ARG A C 1
ATOM 1386 O O . ARG A 1 168 ? 1.827 -6.447 6.269 1.00 98.06 168 ARG A O 1
ATOM 1393 N N . CYS A 1 169 ? -0.171 -5.553 6.709 1.00 97.62 169 CYS A N 1
ATOM 1394 C CA . CYS A 1 169 ? 0.040 -4.395 5.834 1.00 97.62 169 CYS A CA 1
ATOM 1395 C C . CYS A 1 169 ? 0.743 -3.212 6.511 1.00 97.62 169 CYS A C 1
ATOM 1397 O O . CYS A 1 169 ? 1.013 -2.212 5.845 1.00 97.62 169 CYS A O 1
ATOM 1399 N N . LEU A 1 170 ? 1.008 -3.272 7.815 1.00 97.25 170 LEU A N 1
ATOM 1400 C CA . LEU A 1 170 ? 1.622 -2.165 8.539 1.00 97.25 170 LEU A CA 1
ATOM 1401 C C . LEU A 1 170 ? 3.141 -2.195 8.359 1.00 97.25 170 LEU A C 1
ATOM 1403 O O . LEU A 1 170 ? 3.770 -3.234 8.550 1.00 97.25 170 LEU A O 1
ATOM 1407 N N . ILE A 1 171 ? 3.723 -1.051 8.001 1.00 96.94 171 ILE A N 1
ATOM 1408 C CA . ILE A 1 171 ? 5.172 -0.882 7.825 1.00 96.94 171 ILE A CA 1
ATOM 1409 C C . ILE A 1 171 ? 5.664 0.196 8.782 1.00 96.94 171 ILE A C 1
ATOM 1411 O O . ILE A 1 171 ? 5.072 1.274 8.874 1.00 96.94 171 ILE A O 1
ATOM 1415 N N . HIS A 1 172 ? 6.708 -0.106 9.550 1.00 95.88 172 HIS A N 1
ATOM 1416 C CA . HIS A 1 172 ? 7.159 0.789 10.613 1.00 95.88 172 HIS A CA 1
ATOM 1417 C C . HIS A 1 172 ? 8.093 1.851 10.040 1.00 95.88 172 HIS A C 1
ATOM 1419 O O . HIS A 1 172 ? 9.170 1.537 9.542 1.00 95.88 172 HIS A O 1
ATOM 1425 N N . HIS A 1 173 ? 7.684 3.113 10.154 1.00 94.50 173 HIS A N 1
ATOM 1426 C CA . HIS A 1 173 ? 8.584 4.243 9.982 1.00 94.50 173 HIS A CA 1
ATOM 1427 C C . HIS A 1 173 ? 9.435 4.395 11.244 1.00 94.50 173 HIS A C 1
ATOM 1429 O O . HIS A 1 173 ? 9.002 4.930 12.271 1.00 94.50 173 HIS A O 1
ATOM 1435 N N . VAL A 1 174 ? 10.647 3.854 11.170 1.00 94.50 174 VAL A N 1
ATOM 1436 C CA . VAL A 1 174 ? 11.562 3.637 12.296 1.00 94.50 174 VAL A CA 1
ATOM 1437 C C . VAL A 1 174 ? 11.778 4.890 13.164 1.00 94.50 174 VAL A C 1
ATOM 1439 O O . VAL A 1 174 ? 11.796 4.743 14.391 1.00 94.50 174 VAL A O 1
ATOM 1442 N N . PRO A 1 175 ? 11.872 6.119 12.611 1.00 92.44 175 PRO A N 1
ATOM 1443 C CA . PRO A 1 175 ? 12.113 7.325 13.399 1.00 92.44 175 PRO A CA 1
ATOM 1444 C C . PRO A 1 175 ? 11.020 7.671 14.416 1.00 92.44 175 PRO A C 1
ATOM 1446 O O . PRO A 1 175 ? 11.312 8.350 15.399 1.00 92.44 175 PRO A O 1
ATOM 1449 N N . ASN A 1 176 ? 9.769 7.244 14.201 1.00 91.06 176 ASN A N 1
ATOM 1450 C CA . ASN A 1 176 ? 8.613 7.609 15.037 1.00 91.06 176 ASN A CA 1
ATOM 1451 C C . ASN A 1 176 ? 8.377 9.129 15.212 1.00 91.06 176 ASN A C 1
ATOM 1453 O O . ASN A 1 176 ? 7.711 9.551 16.162 1.00 91.06 176 ASN A O 1
ATOM 1457 N N . ASN A 1 177 ? 8.936 9.969 14.338 1.00 87.50 177 ASN A N 1
ATOM 1458 C CA . ASN A 1 177 ? 8.948 11.425 14.491 1.00 87.50 177 ASN A CA 1
ATOM 1459 C C . ASN A 1 177 ? 7.602 12.107 14.170 1.00 87.50 177 ASN A C 1
ATOM 1461 O O . ASN A 1 177 ? 7.369 13.213 14.658 1.00 87.50 177 ASN A O 1
ATOM 1465 N N . TYR A 1 178 ? 6.704 11.476 13.409 1.00 83.88 178 TYR A N 1
ATOM 1466 C CA . TYR A 1 178 ? 5.367 12.000 13.117 1.00 83.88 178 TYR A CA 1
ATOM 1467 C C . TYR A 1 178 ? 4.362 11.648 14.230 1.00 83.88 178 TYR A C 1
ATOM 1469 O O . TYR A 1 178 ? 3.371 12.365 14.430 1.00 83.88 178 TYR A O 1
ATOM 1477 N N . ALA A 1 179 ? 4.628 10.581 14.994 1.00 85.25 179 ALA A N 1
ATOM 1478 C CA . ALA A 1 179 ? 3.863 10.216 16.187 1.00 85.25 179 ALA A CA 1
ATOM 1479 C C . ALA A 1 179 ? 4.227 11.063 17.417 1.00 85.25 179 ALA A C 1
ATOM 1481 O O . ALA A 1 179 ? 3.406 11.188 18.332 1.00 85.25 179 ALA A O 1
ATOM 1482 N N . GLN A 1 180 ? 5.416 11.673 17.437 1.00 82.12 180 GLN A N 1
ATOM 1483 C CA . GLN A 1 180 ? 5.820 12.599 18.495 1.00 82.12 180 GLN A CA 1
ATOM 1484 C C . GLN A 1 180 ? 5.296 14.031 18.260 1.00 82.12 180 GLN A C 1
ATOM 1486 O O . GLN A 1 180 ? 4.976 14.420 17.133 1.00 82.12 180 GLN A O 1
ATOM 1491 N N . PRO A 1 181 ? 5.218 14.866 19.314 1.00 72.50 181 PRO A N 1
ATOM 1492 C CA . PRO A 1 181 ? 5.044 16.304 19.147 1.00 72.50 181 PRO A CA 1
ATOM 1493 C C . PRO A 1 181 ? 6.194 16.891 18.317 1.00 72.50 181 PRO A C 1
ATOM 1495 O O . PRO A 1 181 ? 7.362 16.729 18.667 1.00 72.50 181 PRO A O 1
ATOM 1498 N N . GLY A 1 182 ? 5.871 17.598 17.231 1.00 67.38 182 GLY A N 1
ATOM 1499 C CA . GLY A 1 182 ? 6.881 18.320 16.457 1.00 67.38 182 GLY A CA 1
ATOM 1500 C C . GLY A 1 182 ? 7.468 19.521 17.223 1.00 67.38 182 GLY A C 1
ATOM 1501 O O . GLY A 1 182 ? 6.978 19.864 18.301 1.00 67.38 182 GLY A O 1
ATOM 1502 N N . PRO A 1 183 ? 8.440 20.252 16.639 1.00 58.59 183 PRO A N 1
ATOM 1503 C CA . PRO A 1 183 ? 9.092 21.410 17.274 1.00 58.59 183 PRO A CA 1
ATOM 1504 C C . PRO A 1 183 ? 8.122 22.508 17.744 1.00 58.59 183 PRO A C 1
ATOM 1506 O O . PRO A 1 183 ? 8.404 23.238 18.686 1.00 58.59 183 PRO A O 1
ATOM 1509 N N . ASN A 1 184 ? 6.947 22.594 17.111 1.00 65.94 184 ASN A N 1
ATOM 1510 C CA . ASN A 1 184 ? 5.884 23.547 17.445 1.00 65.94 184 ASN A CA 1
ATOM 1511 C C . ASN A 1 184 ? 4.828 22.967 18.412 1.00 65.94 184 ASN A C 1
ATOM 1513 O O . ASN A 1 184 ? 3.725 23.505 18.506 1.00 65.94 184 ASN A O 1
ATOM 1517 N N . GLY A 1 185 ? 5.092 21.812 19.033 1.00 60.31 185 GLY A N 1
ATOM 1518 C CA . GLY A 1 185 ? 4.165 21.092 19.915 1.00 60.31 185 GLY A CA 1
ATOM 1519 C C . GLY A 1 185 ? 2.956 20.457 19.214 1.00 60.31 185 GLY A C 1
ATOM 1520 O O . GLY A 1 185 ? 2.114 19.846 19.869 1.00 60.31 185 GLY A O 1
ATOM 1521 N N . LYS A 1 186 ? 2.837 20.583 17.885 1.00 54.53 186 LYS A N 1
ATOM 1522 C CA . LYS A 1 186 ? 1.749 19.971 17.113 1.00 54.53 186 LYS A CA 1
ATOM 1523 C C . LYS A 1 186 ? 2.073 18.512 16.820 1.00 54.53 186 LYS A C 1
ATOM 1525 O O . LYS A 1 186 ? 3.079 18.218 16.181 1.00 54.53 186 LYS A O 1
ATOM 1530 N N . ILE A 1 187 ? 1.191 17.623 17.262 1.00 59.00 187 ILE A N 1
ATOM 1531 C CA . ILE A 1 187 ? 1.193 16.215 16.870 1.00 59.00 187 ILE A CA 1
ATOM 1532 C C . ILE A 1 187 ? 0.575 16.121 15.472 1.00 59.00 187 ILE A C 1
ATOM 1534 O O . ILE A 1 187 ? -0.518 16.647 15.245 1.00 59.00 187 ILE A O 1
ATOM 1538 N N . VAL A 1 188 ? 1.277 15.473 14.541 1.00 63.69 188 VAL A N 1
ATOM 1539 C CA . VAL A 1 188 ? 0.800 15.271 13.162 1.00 63.69 188 VAL A CA 1
ATOM 1540 C C . VAL A 1 188 ? -0.137 14.061 13.092 1.00 63.69 188 VAL A C 1
ATOM 1542 O O . VAL A 1 188 ? -1.156 14.119 12.404 1.00 63.69 188 VAL A O 1
ATOM 1545 N N . ILE A 1 189 ? 0.141 13.008 13.871 1.00 64.50 189 ILE A N 1
ATOM 1546 C CA . ILE A 1 189 ? -0.661 11.781 13.890 1.00 64.50 189 ILE A CA 1
ATOM 1547 C C . ILE A 1 189 ? -1.625 11.709 15.080 1.00 64.50 189 ILE A C 1
ATOM 1549 O O . ILE A 1 189 ? -1.221 11.603 16.244 1.00 64.50 189 ILE A O 1
ATOM 1553 N N . THR A 1 190 ? -2.927 11.653 14.795 1.00 67.31 190 THR A N 1
ATOM 1554 C CA . THR A 1 190 ? -3.947 11.632 15.855 1.00 67.31 190 THR A CA 1
ATOM 1555 C C . THR A 1 190 ? -4.761 10.343 15.984 1.00 67.31 190 THR A C 1
ATOM 1557 O O . THR A 1 190 ? -5.348 10.149 17.047 1.00 67.31 190 THR A O 1
ATOM 1560 N N . ALA A 1 191 ? -4.755 9.427 15.006 1.00 81.88 191 ALA A N 1
ATOM 1561 C CA . ALA A 1 191 ? -5.586 8.218 15.049 1.00 81.88 191 ALA A CA 1
ATOM 1562 C C . ALA A 1 191 ? -4.768 6.916 15.201 1.00 81.88 191 ALA A C 1
ATOM 1564 O O . ALA A 1 191 ? -3.919 6.629 14.352 1.00 81.88 191 ALA A O 1
ATOM 1565 N N . PRO A 1 192 ? -5.032 6.115 16.252 1.00 92.25 192 PRO A N 1
ATOM 1566 C CA . PRO A 1 192 ? -4.597 4.723 16.323 1.00 92.25 192 PRO A CA 1
ATOM 1567 C C . PRO A 1 192 ? -5.134 3.906 15.139 1.00 92.25 192 PRO A C 1
ATOM 1569 O O . PRO A 1 192 ? -6.277 4.110 14.718 1.00 92.25 192 PRO A O 1
ATOM 1572 N N . VAL A 1 193 ? -4.334 2.973 14.617 1.00 94.19 193 VAL A N 1
ATOM 1573 C CA . VAL A 1 193 ? -4.690 2.130 13.459 1.00 94.19 193 VAL A CA 1
ATOM 1574 C C . VAL A 1 193 ? -5.955 1.309 13.712 1.00 94.19 193 VAL A C 1
ATOM 1576 O O . VAL A 1 193 ? -6.835 1.247 12.853 1.00 94.19 193 VAL A O 1
ATOM 1579 N N . ASP A 1 194 ? -6.097 0.760 14.918 1.00 93.56 194 ASP A N 1
ATOM 1580 C CA . ASP A 1 194 ? -7.262 -0.009 15.377 1.00 93.56 194 ASP A CA 1
ATOM 1581 C C . ASP A 1 194 ? -8.550 0.831 15.493 1.00 93.56 194 ASP A C 1
ATOM 1583 O O . ASP A 1 194 ? -9.630 0.294 15.733 1.00 93.56 194 ASP A O 1
ATOM 1587 N N . GLN A 1 195 ? -8.452 2.147 15.294 1.00 92.25 195 GLN A N 1
ATOM 1588 C CA . GLN A 1 195 ? -9.565 3.095 15.334 1.00 92.25 195 GLN A CA 1
ATOM 1589 C C . GLN A 1 195 ? -9.733 3.868 14.019 1.00 92.25 195 GLN A C 1
ATOM 1591 O O . GLN A 1 195 ? -10.543 4.797 13.954 1.00 92.25 195 GLN A O 1
ATOM 1596 N N . LEU A 1 196 ? -8.997 3.511 12.959 1.00 92.44 196 LEU A N 1
ATOM 1597 C CA . LEU A 1 196 ? -9.036 4.232 11.682 1.00 92.44 196 LEU A CA 1
ATOM 1598 C C . LEU A 1 196 ? -10.338 4.058 10.909 1.00 92.44 196 LEU A C 1
ATOM 1600 O O . LEU A 1 196 ? -10.674 4.925 10.105 1.00 92.44 196 LEU A O 1
ATOM 1604 N N . LEU A 1 197 ? -11.077 2.973 11.124 1.00 94.50 197 LEU A N 1
ATOM 1605 C CA . LEU A 1 197 ? -12.338 2.708 10.442 1.00 94.50 197 LEU A CA 1
ATOM 1606 C C . LEU A 1 197 ? -13.500 2.743 11.429 1.00 94.50 197 LEU A C 1
ATOM 1608 O O . LEU A 1 197 ? -13.443 2.188 12.521 1.00 94.50 197 LEU A O 1
ATOM 1612 N N . THR A 1 198 ? -14.594 3.393 11.032 1.00 94.12 198 THR A N 1
ATOM 1613 C CA . THR A 1 198 ? -15.791 3.503 11.870 1.00 94.12 198 THR A CA 1
ATOM 1614 C C . THR A 1 198 ? -17.084 3.351 11.077 1.00 94.12 198 THR A C 1
ATOM 1616 O O . THR A 1 198 ? -17.211 3.805 9.937 1.00 94.12 198 THR A O 1
ATOM 1619 N N . ARG A 1 199 ? -18.088 2.740 11.722 1.00 93.38 199 ARG A N 1
ATOM 1620 C CA . ARG A 1 199 ? -19.475 2.644 11.228 1.00 93.38 199 ARG A CA 1
ATOM 1621 C C . ARG A 1 199 ? -20.304 3.891 11.524 1.00 93.38 199 ARG A C 1
ATOM 1623 O O . ARG A 1 199 ? -21.452 3.965 11.095 1.00 93.38 199 ARG A O 1
ATOM 1630 N N . ARG A 1 200 ? -19.765 4.855 12.273 1.00 88.44 200 ARG A N 1
ATOM 1631 C CA . ARG A 1 200 ? -20.434 6.128 12.559 1.00 88.44 200 ARG A CA 1
ATOM 1632 C C . ARG A 1 200 ? -19.773 7.238 11.742 1.00 88.44 200 ARG A C 1
ATOM 1634 O O . ARG A 1 200 ? -18.545 7.306 11.724 1.00 88.44 200 ARG A O 1
ATOM 1641 N N . PRO A 1 201 ? -20.543 8.120 11.085 1.00 82.12 201 PRO A N 1
ATOM 1642 C CA . PRO A 1 201 ? -19.969 9.269 10.398 1.00 82.12 201 PRO A CA 1
ATOM 1643 C C . PRO A 1 201 ? -19.110 10.100 11.356 1.00 82.12 201 PRO A C 1
ATOM 1645 O O . PRO A 1 201 ? -19.545 10.433 12.460 1.00 82.12 201 PRO A O 1
ATOM 1648 N N . THR A 1 202 ? -17.892 10.451 10.950 1.00 71.56 202 THR A N 1
ATOM 1649 C CA . THR A 1 202 ? -17.027 11.316 11.759 1.00 71.56 202 THR A CA 1
ATOM 1650 C C . THR A 1 202 ? -17.409 12.782 11.566 1.00 71.56 202 THR A C 1
ATOM 1652 O O . THR A 1 202 ? -17.831 13.186 10.480 1.00 71.56 202 THR A O 1
ATOM 1655 N N . LYS A 1 203 ? -17.219 13.626 12.593 1.00 68.75 203 LYS A N 1
ATOM 1656 C CA . LYS A 1 203 ? -17.427 15.089 12.481 1.00 68.75 203 LYS A CA 1
ATOM 1657 C C . LYS A 1 203 ? -16.668 15.689 11.291 1.00 68.75 203 LYS A C 1
ATOM 1659 O O . LYS A 1 203 ? -17.132 16.637 10.671 1.00 68.75 203 LYS A O 1
ATOM 1664 N N . GLN A 1 204 ? -15.519 15.109 10.952 1.00 63.75 204 GLN A N 1
ATOM 1665 C CA . GLN A 1 204 ? -14.688 15.542 9.841 1.00 63.75 204 GLN A CA 1
ATOM 1666 C C . GLN A 1 204 ? -15.229 15.137 8.467 1.00 63.75 204 GLN A C 1
ATOM 1668 O O . GLN A 1 204 ? -15.092 15.922 7.528 1.00 63.75 204 GLN A O 1
ATOM 1673 N N . PHE A 1 205 ? -15.883 13.976 8.352 1.00 57.78 205 PHE A N 1
ATOM 1674 C CA . PHE A 1 205 ? -16.673 13.610 7.172 1.00 57.78 205 PHE A CA 1
ATOM 1675 C C . PHE A 1 205 ? -17.899 14.522 7.018 1.00 57.78 205 PHE A C 1
ATOM 1677 O O . PHE A 1 205 ? -18.200 14.989 5.922 1.00 57.78 205 PHE A O 1
ATOM 1684 N N . LEU A 1 206 ? -18.562 14.837 8.134 1.00 55.62 206 LEU A N 1
ATOM 1685 C CA . LEU A 1 206 ? -19.722 15.731 8.178 1.00 55.62 206 LEU A CA 1
ATOM 1686 C C . LEU A 1 206 ? -19.360 17.212 7.952 1.00 55.62 206 LEU A C 1
ATOM 1688 O O . LEU A 1 206 ? -20.247 18.029 7.707 1.00 55.62 206 LEU A O 1
ATOM 1692 N N . ALA A 1 207 ? -18.074 17.578 8.001 1.00 56.72 207 ALA A N 1
ATOM 1693 C CA . ALA A 1 207 ? -17.638 18.946 7.760 1.00 56.72 207 ALA A CA 1
ATOM 1694 C C . ALA A 1 207 ? -17.934 19.352 6.296 1.00 56.72 207 ALA A C 1
ATOM 1696 O O . ALA A 1 207 ? -17.414 18.721 5.368 1.00 56.72 207 ALA A O 1
ATOM 1697 N N . PRO A 1 208 ? -18.687 20.442 6.041 1.00 48.31 208 PRO A N 1
ATOM 1698 C CA . PRO A 1 208 ? -19.185 20.787 4.703 1.00 48.31 208 PRO A CA 1
ATOM 1699 C C . PRO A 1 208 ? -18.102 20.921 3.624 1.00 48.31 208 PRO A C 1
ATOM 1701 O O . PRO A 1 208 ? -18.332 20.598 2.457 1.00 48.31 208 PRO A O 1
ATOM 1704 N N . LYS A 1 209 ? -16.902 21.386 3.999 1.00 55.03 209 LYS A N 1
ATOM 1705 C CA . LYS A 1 209 ? -15.751 21.512 3.088 1.00 55.03 209 LYS A CA 1
ATOM 1706 C C . LYS A 1 209 ? -15.213 20.149 2.644 1.00 55.03 209 LYS A C 1
ATOM 1708 O O . LYS A 1 209 ? -14.919 19.975 1.462 1.00 55.03 209 LYS A O 1
ATOM 1713 N N . ASN A 1 210 ? -15.139 19.184 3.558 1.00 51.94 210 ASN A N 1
ATOM 1714 C CA . ASN A 1 210 ? -14.627 17.843 3.282 1.00 51.94 210 ASN A CA 1
ATOM 1715 C C . ASN A 1 210 ? -15.658 17.009 2.532 1.00 51.94 210 ASN A C 1
ATOM 1717 O O . ASN A 1 210 ? -15.295 16.356 1.559 1.00 51.94 210 ASN A O 1
ATOM 1721 N N . LEU A 1 211 ? -16.941 17.135 2.883 1.00 52.00 211 LEU A N 1
ATOM 1722 C CA . LEU A 1 211 ? -18.033 16.524 2.131 1.00 52.00 211 LEU A CA 1
ATOM 1723 C C . LEU A 1 211 ? -18.078 17.060 0.692 1.00 52.00 211 LEU A C 1
ATOM 1725 O O . LEU A 1 211 ? -18.148 16.278 -0.249 1.00 52.00 211 LEU A O 1
ATOM 1729 N N . ARG A 1 212 ? -17.934 18.380 0.480 1.00 53.25 212 ARG A N 1
ATOM 1730 C CA . ARG A 1 212 ? -17.837 18.968 -0.873 1.00 53.25 212 ARG A CA 1
ATOM 1731 C C . ARG A 1 212 ? -16.577 18.541 -1.628 1.00 53.25 212 ARG A C 1
ATOM 1733 O O . ARG A 1 212 ? -16.673 18.315 -2.831 1.00 53.25 212 ARG A O 1
ATOM 1740 N N . LYS A 1 213 ? -15.408 18.446 -0.979 1.00 57.19 213 LYS A N 1
ATOM 1741 C CA . LYS A 1 213 ? -14.153 17.982 -1.613 1.00 57.19 213 LYS A CA 1
ATOM 1742 C C . LYS A 1 213 ? -14.255 16.504 -2.003 1.00 57.19 213 LYS A C 1
ATOM 1744 O O . LYS A 1 213 ? -13.942 16.162 -3.141 1.00 57.19 213 LYS A O 1
ATOM 1749 N N . PHE A 1 214 ? -14.764 15.668 -1.098 1.00 54.69 214 PHE A N 1
ATOM 1750 C CA . PHE A 1 214 ? -15.037 14.250 -1.319 1.00 54.69 214 PHE A CA 1
ATOM 1751 C C . PHE A 1 214 ? -16.049 14.055 -2.453 1.00 54.69 214 PHE A C 1
ATOM 1753 O O . PHE A 1 214 ? -15.723 13.418 -3.449 1.00 54.69 214 PHE A O 1
ATOM 1760 N N . LEU A 1 215 ? -17.219 14.702 -2.380 1.00 52.94 215 LEU A N 1
ATOM 1761 C CA . LEU A 1 215 ? -18.232 14.665 -3.437 1.00 52.94 215 LEU A CA 1
ATOM 1762 C C . LEU A 1 215 ? -17.678 15.184 -4.767 1.00 52.94 215 LEU A C 1
ATOM 1764 O O . LEU A 1 215 ? -17.929 14.573 -5.794 1.00 52.94 215 LEU A O 1
ATOM 1768 N N . ARG A 1 216 ? -16.876 16.257 -4.795 1.00 57.28 216 ARG A N 1
ATOM 1769 C CA . ARG A 1 216 ? -16.254 16.739 -6.043 1.00 57.28 216 ARG A CA 1
ATOM 1770 C C . ARG A 1 216 ? -15.261 15.735 -6.632 1.00 57.28 216 ARG A C 1
ATOM 1772 O O . ARG A 1 216 ? -15.284 15.558 -7.845 1.00 57.28 216 ARG A O 1
ATOM 1779 N N . LYS A 1 217 ? -14.405 15.095 -5.825 1.00 54.62 217 LYS A N 1
ATOM 1780 C CA . LYS A 1 217 ? -13.426 14.090 -6.295 1.00 54.62 217 LYS A CA 1
ATOM 1781 C C . LYS A 1 217 ? -14.153 12.823 -6.774 1.00 54.62 217 LYS A C 1
ATOM 1783 O O . LYS A 1 217 ? -13.932 12.384 -7.899 1.00 54.62 217 LYS A O 1
ATOM 1788 N N . TYR A 1 218 ? -15.105 12.336 -5.979 1.00 45.62 218 TYR A N 1
ATOM 1789 C CA . TYR A 1 218 ? -15.882 11.123 -6.236 1.00 45.62 218 TYR A CA 1
ATOM 1790 C C . TYR A 1 218 ? -16.873 11.276 -7.405 1.00 45.62 218 TYR A C 1
ATOM 1792 O O . TYR A 1 218 ? -16.916 10.436 -8.300 1.00 45.62 218 TYR A O 1
ATOM 1800 N N . LEU A 1 219 ? -17.625 12.382 -7.477 1.00 45.53 219 LEU A N 1
ATOM 1801 C CA . LEU A 1 219 ? -18.557 12.646 -8.583 1.00 45.53 219 LEU A CA 1
ATOM 1802 C C . LEU A 1 219 ? -17.817 12.957 -9.892 1.00 45.53 219 LEU A C 1
ATOM 1804 O O . LEU A 1 219 ? -18.248 12.485 -10.940 1.00 45.53 219 LEU A O 1
ATOM 1808 N N . ARG A 1 220 ? -16.679 13.672 -9.868 1.00 50.75 220 ARG A N 1
ATOM 1809 C CA . ARG A 1 220 ? -15.867 13.874 -11.088 1.00 50.75 220 ARG A CA 1
ATOM 1810 C C . ARG A 1 220 ? -15.340 12.556 -11.656 1.00 50.75 220 ARG A C 1
ATOM 1812 O O . ARG A 1 220 ? -15.274 12.424 -12.870 1.00 50.75 220 ARG A O 1
ATOM 1819 N N . GLN A 1 221 ? -14.992 11.586 -10.811 1.00 48.03 221 GLN A N 1
ATOM 1820 C CA . GLN A 1 221 ? -14.550 10.260 -11.260 1.00 48.03 221 GLN A CA 1
ATOM 1821 C C . GLN A 1 221 ? -15.721 9.351 -11.678 1.00 48.03 221 GLN A C 1
ATOM 1823 O O . GLN A 1 221 ? -15.583 8.578 -12.622 1.00 48.03 221 GLN A O 1
ATOM 1828 N N . ARG A 1 222 ? -16.901 9.472 -11.051 1.00 38.38 222 ARG A N 1
ATOM 1829 C CA . ARG A 1 222 ? -18.104 8.696 -11.417 1.00 38.38 222 ARG A CA 1
ATOM 1830 C C . ARG A 1 222 ? -18.753 9.163 -12.729 1.00 38.38 222 ARG A C 1
ATOM 1832 O O . ARG A 1 222 ? -19.333 8.333 -13.430 1.00 38.38 222 ARG A O 1
ATOM 1839 N N . PHE A 1 223 ? -18.634 10.454 -13.058 1.00 38.06 223 PHE A N 1
ATOM 1840 C CA . PHE A 1 223 ? -19.298 11.107 -14.197 1.00 38.06 223 PHE A CA 1
ATOM 1841 C C . PHE A 1 223 ? -18.360 11.647 -15.289 1.00 38.06 223 PHE A C 1
ATOM 1843 O O . PHE A 1 223 ? -18.835 12.357 -16.176 1.00 38.06 223 PHE A O 1
ATOM 1850 N N . LYS A 1 224 ? -17.064 11.299 -15.302 1.00 38.44 224 LYS A N 1
ATOM 1851 C CA . LYS A 1 224 ? -16.295 11.376 -16.555 1.00 38.44 224 LYS A CA 1
ATOM 1852 C C . LYS A 1 224 ? -16.922 10.373 -17.532 1.00 38.44 224 LYS A C 1
ATOM 1854 O O . LYS A 1 224 ? -16.683 9.173 -17.436 1.00 38.44 224 LYS A O 1
ATOM 1859 N N . ARG A 1 225 ? -17.840 10.873 -18.366 1.00 35.75 225 ARG A N 1
ATOM 1860 C CA . ARG A 1 225 ? -18.356 10.181 -19.548 1.00 35.75 225 ARG A CA 1
ATOM 1861 C C . ARG A 1 225 ? -17.178 9.941 -20.496 1.00 35.75 225 ARG A C 1
ATOM 1863 O O . ARG A 1 225 ? -16.324 10.820 -20.606 1.00 35.75 225 ARG A O 1
ATOM 1870 N N . ASN A 1 226 ? -17.156 8.743 -21.079 1.00 37.31 226 ASN A N 1
ATOM 1871 C CA . ASN A 1 226 ? -16.320 8.384 -22.224 1.00 37.31 226 ASN A CA 1
ATOM 1872 C C . ASN A 1 226 ? -16.453 9.425 -23.335 1.00 37.31 226 ASN A C 1
ATOM 1874 O O . ASN A 1 226 ? -17.595 9.912 -23.517 1.00 37.31 226 ASN A O 1
#

Sequence (226 aa):
MGHSLLLTWAHFPVFKDLLKDESFTHFMYLEDDTLITRENMSYWIEGRELLRPYGLIPSFMRVEKKANDDRWYSSDCPHPFYIYALPRIEVSKNFGFINFPELYQGMYLLDRELMIEHLNGSTYSPNSGVWGIQEKAAQGLTFANVPKGCTTRNLIPYEIDSLKIDERCLIHHVPNNYAQPGPNGKIVITAPVDQLLTRRPTKQFLAPKNLRKFLRKYLRQRFKRN

Organism: Polynucleobacter necessarius subsp. necessarius (strain STIR1) (NCBI:txid452638)

pLDDT: mean 86.91, std 15.46, range [35.75, 98.56]